Protein AF-A0A482RGJ7-F1 (afdb_monomer_lite)

Structure (mmCIF, N/CA/C/O backbone):
data_AF-A0A482RGJ7-F1
#
_entry.id   AF-A0A482RGJ7-F1
#
loop_
_atom_site.group_PDB
_atom_site.id
_atom_site.type_symbol
_atom_site.label_atom_id
_atom_site.label_alt_id
_atom_site.label_comp_id
_atom_site.label_asym_id
_atom_site.label_entity_id
_atom_site.label_seq_id
_atom_site.pdbx_PDB_ins_code
_atom_site.Cartn_x
_atom_site.Cartn_y
_atom_site.Cartn_z
_atom_site.occupancy
_atom_site.B_iso_or_equiv
_atom_site.auth_seq_id
_atom_site.auth_comp_id
_atom_site.auth_asym_id
_atom_site.auth_atom_id
_atom_site.pdbx_PDB_model_num
ATOM 1 N N . MET A 1 1 ? 8.807 -25.436 -10.851 1.00 48.84 1 MET A N 1
ATOM 2 C CA . MET A 1 1 ? 8.058 -25.276 -9.581 1.00 48.84 1 MET A CA 1
ATOM 3 C C . MET A 1 1 ? 6.787 -24.483 -9.847 1.00 48.84 1 MET A C 1
ATOM 5 O O . MET A 1 1 ? 6.845 -23.486 -10.552 1.00 48.84 1 MET A O 1
ATOM 9 N N . CYS A 1 2 ? 5.641 -24.930 -9.335 1.00 58.50 2 CYS A N 1
ATOM 10 C CA . CYS A 1 2 ? 4.366 -24.243 -9.533 1.00 58.50 2 CYS A CA 1
ATOM 11 C C . CYS A 1 2 ? 4.302 -22.951 -8.703 1.00 58.50 2 CYS A C 1
ATOM 13 O O . CYS A 1 2 ? 4.298 -23.000 -7.473 1.00 58.50 2 CYS A O 1
ATOM 15 N N . ARG A 1 3 ? 4.231 -21.811 -9.398 1.00 55.44 3 ARG A N 1
ATOM 16 C CA . ARG A 1 3 ? 4.251 -20.458 -8.823 1.00 55.44 3 ARG A CA 1
ATOM 17 C C . ARG A 1 3 ? 2.932 -20.028 -8.134 1.00 55.44 3 ARG A C 1
ATOM 19 O O . ARG A 1 3 ? 2.903 -18.981 -7.512 1.00 55.44 3 ARG A O 1
ATOM 26 N N . ARG A 1 4 ? 1.859 -20.840 -8.197 1.00 65.44 4 ARG A N 1
ATOM 27 C CA . ARG A 1 4 ? 0.531 -20.592 -7.568 1.00 65.44 4 ARG A CA 1
ATOM 28 C C . ARG A 1 4 ? 0.044 -21.718 -6.642 1.00 65.44 4 ARG A C 1
ATOM 30 O O . ARG A 1 4 ? -1.144 -21.843 -6.372 1.00 65.44 4 ARG A O 1
ATOM 37 N N . CYS A 1 5 ? 0.934 -22.600 -6.195 1.00 67.44 5 CYS A N 1
ATOM 38 C CA . CYS A 1 5 ? 0.517 -23.856 -5.563 1.00 67.44 5 CYS A CA 1
ATOM 39 C C . CYS A 1 5 ? 0.239 -23.782 -4.053 1.00 67.44 5 CYS A C 1
ATOM 41 O O . CYS A 1 5 ? 0.174 -24.828 -3.409 1.00 67.44 5 CYS A O 1
ATOM 43 N N . ALA A 1 6 ? 0.087 -22.588 -3.482 1.00 80.38 6 ALA A N 1
ATOM 44 C CA . ALA A 1 6 ? -0.508 -22.424 -2.162 1.00 80.38 6 ALA A CA 1
ATOM 45 C C . ALA A 1 6 ? -1.475 -21.248 -2.186 1.00 80.38 6 ALA A C 1
ATOM 47 O O . ALA A 1 6 ? -1.189 -20.205 -2.773 1.00 80.38 6 ALA A O 1
ATOM 48 N N . VAL A 1 7 ? -2.623 -21.439 -1.545 1.00 88.50 7 VAL A N 1
ATOM 49 C CA . VAL A 1 7 ? -3.558 -20.352 -1.280 1.00 88.50 7 VAL A CA 1
ATOM 50 C C . VAL A 1 7 ? -2.955 -19.511 -0.164 1.00 88.50 7 VAL A C 1
ATOM 52 O O . VAL A 1 7 ? -2.726 -20.024 0.931 1.00 88.50 7 VAL A O 1
ATOM 55 N N . GLN A 1 8 ? -2.694 -18.238 -0.449 1.00 94.31 8 GLN A N 1
ATOM 56 C CA . GLN A 1 8 ? -2.296 -17.277 0.571 1.00 94.31 8 GLN A CA 1
ATOM 57 C C . GLN A 1 8 ? -3.519 -16.908 1.415 1.00 94.31 8 GLN A C 1
ATOM 59 O O . GLN A 1 8 ? -4.642 -16.804 0.913 1.00 94.31 8 GLN A O 1
ATOM 64 N N . VAL A 1 9 ? -3.313 -16.749 2.714 1.00 96.88 9 VAL A N 1
ATOM 65 C CA . VAL A 1 9 ? -4.367 -16.479 3.692 1.00 96.88 9 VAL A CA 1
ATOM 66 C C . VAL A 1 9 ? -3.887 -15.381 4.625 1.00 96.88 9 VAL A C 1
ATOM 68 O O . VAL A 1 9 ? -2.711 -15.339 4.976 1.00 96.88 9 VAL A O 1
ATOM 71 N N . VAL A 1 10 ? -4.810 -14.527 5.056 1.00 97.94 10 VAL A N 1
ATOM 72 C CA . VAL A 1 10 ? -4.611 -13.645 6.205 1.00 97.94 10 VAL A CA 1
ATOM 73 C C . VAL A 1 10 ? -5.374 -14.223 7.387 1.00 97.94 10 VAL A C 1
ATOM 75 O O . VAL A 1 10 ? -6.562 -14.513 7.264 1.00 97.94 10 VAL A O 1
ATOM 78 N N . LYS A 1 11 ? -4.704 -14.414 8.519 1.00 98.12 11 LYS A N 1
ATOM 79 C CA . LYS A 1 11 ? -5.313 -14.776 9.804 1.00 98.12 11 LYS A CA 1
ATOM 80 C C . LYS A 1 11 ? -5.311 -13.530 10.677 1.00 98.12 11 LYS A C 1
ATOM 82 O O . LYS A 1 11 ? -4.296 -12.845 10.724 1.00 98.12 11 LYS A O 1
ATOM 87 N N . TYR A 1 12 ? -6.424 -13.228 11.337 1.00 98.25 12 TYR A N 1
ATOM 88 C CA . TYR A 1 12 ? -6.554 -12.015 12.140 1.00 98.25 12 TYR A CA 1
ATOM 89 C C . TYR A 1 12 ? -7.449 -12.199 13.372 1.00 98.25 12 TYR A C 1
ATOM 91 O O . TYR A 1 12 ? -8.307 -13.085 13.424 1.00 98.25 12 TYR A O 1
ATOM 99 N N . GLY A 1 13 ? -7.243 -11.364 14.390 1.00 98.12 13 GLY A N 1
ATOM 100 C CA . GLY A 1 13 ? -7.993 -11.394 15.646 1.00 98.12 13 GLY A CA 1
ATOM 101 C C . GLY A 1 13 ? -7.744 -10.164 16.516 1.00 98.12 13 GLY A C 1
ATOM 102 O O . GLY A 1 13 ? -6.959 -9.294 16.164 1.00 98.12 13 GLY A O 1
ATOM 103 N N . LYS A 1 14 ? -8.445 -10.065 17.650 1.00 97.81 14 LYS A N 1
ATOM 104 C CA . LYS A 1 14 ? -8.400 -8.887 18.545 1.00 97.81 14 LYS A CA 1
ATOM 105 C C . LYS A 1 14 ? -7.308 -8.962 19.619 1.00 97.81 14 LYS A C 1
ATOM 107 O O . LYS A 1 14 ? -7.215 -8.078 20.465 1.00 97.81 14 LYS A O 1
ATOM 112 N N . SER A 1 15 ? -6.521 -10.032 19.640 1.00 98.00 15 SER A N 1
ATOM 113 C CA . SER A 1 15 ? -5.458 -10.235 20.624 1.00 98.00 15 SER A CA 1
ATOM 114 C C . SER A 1 15 ? -4.235 -10.816 19.931 1.00 98.00 15 SER A C 1
ATOM 116 O O . SER A 1 15 ? -4.378 -11.708 19.095 1.00 98.00 15 SER A O 1
ATOM 118 N N . SER A 1 16 ? -3.058 -10.301 20.285 1.00 98.06 16 SER A N 1
ATOM 119 C CA . SER A 1 16 ? -1.775 -10.765 19.749 1.00 98.06 16 SER A CA 1
ATOM 120 C C . SER A 1 16 ? -1.625 -12.280 19.925 1.00 98.06 16 SER A C 1
ATOM 122 O O . SER A 1 16 ? -1.978 -12.838 20.969 1.00 98.06 16 SER A O 1
ATOM 124 N N . GLY A 1 17 ? -1.182 -12.955 18.867 1.00 97.75 17 GLY A N 1
ATOM 125 C CA . GLY A 1 17 ? -1.029 -14.405 18.780 1.00 97.75 17 GLY A CA 1
ATOM 126 C C . GLY A 1 17 ? -2.338 -15.196 18.687 1.00 97.75 17 GLY A C 1
ATOM 127 O O . GLY A 1 17 ? -2.295 -16.420 18.550 1.00 97.75 17 GLY A O 1
ATOM 128 N N . VAL A 1 18 ? -3.505 -14.543 18.743 1.00 98.00 18 VAL A N 1
ATOM 129 C CA . VAL A 1 18 ? -4.820 -15.201 18.754 1.00 98.00 18 VAL A CA 1
ATOM 130 C C . VAL A 1 18 ? -5.657 -14.745 17.562 1.00 98.00 18 VAL A C 1
ATOM 132 O O . VAL A 1 18 ? -6.367 -13.738 17.601 1.00 98.00 18 VAL A O 1
ATOM 135 N N . TYR A 1 19 ? -5.630 -15.550 16.503 1.00 97.56 19 TYR A N 1
ATOM 136 C CA . TYR A 1 19 ? -6.343 -15.277 15.257 1.00 97.56 19 TYR A CA 1
ATOM 137 C C . TYR A 1 19 ? -7.629 -16.102 15.162 1.00 97.56 19 TYR A C 1
ATOM 139 O O . TYR A 1 19 ? -7.602 -17.296 14.865 1.00 97.56 19 TYR A O 1
ATOM 147 N N . THR A 1 20 ? -8.771 -15.468 15.424 1.00 97.44 20 THR A N 1
ATOM 148 C CA . THR A 1 20 ? -10.090 -16.127 15.419 1.00 97.44 20 THR A CA 1
ATOM 149 C C . THR A 1 20 ? -10.798 -16.058 14.069 1.00 97.44 20 THR A C 1
ATOM 151 O O . THR A 1 20 ? -11.821 -16.711 13.878 1.00 97.44 20 THR A O 1
ATOM 154 N N . SER A 1 21 ? -10.280 -15.262 13.135 1.00 98.00 21 SER A N 1
ATOM 155 C CA . SER A 1 21 ? -10.826 -15.068 11.793 1.00 98.00 21 SER A CA 1
ATOM 156 C C . SER A 1 21 ? -9.746 -15.272 10.736 1.00 98.00 21 SER A C 1
ATOM 158 O O . SER A 1 21 ? -8.550 -15.152 11.009 1.00 98.00 21 SER A O 1
ATOM 160 N N . TYR A 1 22 ? -10.162 -15.588 9.511 1.00 97.38 22 TYR A N 1
ATOM 161 C CA . TYR A 1 22 ? -9.256 -15.688 8.375 1.00 97.38 22 TYR A CA 1
ATOM 162 C C . TYR A 1 22 ? -9.933 -15.252 7.075 1.00 97.38 22 TYR A C 1
ATOM 164 O O . TYR A 1 22 ? -11.144 -15.390 6.911 1.00 97.38 22 TYR A O 1
ATOM 172 N N . ALA A 1 23 ? -9.132 -14.766 6.132 1.00 97.88 23 ALA A N 1
ATOM 173 C CA . ALA A 1 23 ? -9.551 -14.381 4.793 1.00 97.88 23 ALA A CA 1
ATOM 174 C C . ALA A 1 23 ? -8.620 -15.022 3.759 1.00 97.88 23 ALA A C 1
ATOM 176 O O . ALA A 1 23 ? -7.396 -14.942 3.871 1.00 97.88 23 ALA A O 1
ATOM 177 N N . LYS A 1 24 ? -9.192 -15.679 2.744 1.00 96.62 24 LYS A N 1
ATOM 178 C CA . LYS A 1 24 ? -8.412 -16.202 1.614 1.00 96.62 24 LYS A CA 1
ATOM 179 C C . LYS A 1 24 ? -8.024 -15.049 0.696 1.00 96.62 24 LYS A C 1
ATOM 181 O O . LYS A 1 24 ? -8.875 -14.226 0.362 1.00 96.62 24 LYS A O 1
ATOM 186 N N . ALA A 1 25 ? -6.767 -15.021 0.276 1.00 95.06 25 ALA A N 1
ATOM 187 C CA . ALA A 1 25 ? -6.286 -14.036 -0.671 1.00 95.06 25 ALA A CA 1
ATOM 188 C C . ALA A 1 25 ? -6.473 -14.509 -2.118 1.00 95.06 25 ALA A C 1
ATOM 190 O O . ALA A 1 25 ? -6.418 -15.704 -2.420 1.00 95.06 25 ALA A O 1
ATOM 191 N N . THR A 1 26 ? -6.653 -13.549 -3.018 1.00 91.88 26 THR A N 1
ATOM 192 C CA . THR A 1 26 ? -6.590 -13.748 -4.466 1.00 91.88 26 THR A CA 1
ATOM 193 C C . THR A 1 26 ? -5.273 -13.191 -4.979 1.00 91.88 26 THR A C 1
ATOM 195 O O . THR A 1 26 ? -4.905 -12.069 -4.639 1.00 91.88 26 THR A O 1
ATOM 198 N N . ALA A 1 27 ? -4.571 -13.976 -5.796 1.00 90.31 27 ALA A N 1
ATOM 199 C CA . ALA A 1 27 ? -3.303 -13.571 -6.382 1.00 90.31 27 ALA A CA 1
ATOM 200 C C . ALA A 1 27 ? -3.508 -12.873 -7.735 1.00 90.31 27 ALA A C 1
ATOM 202 O O . ALA A 1 27 ? -4.176 -13.414 -8.622 1.00 90.31 27 ALA A O 1
ATOM 203 N N . ALA A 1 28 ? -2.869 -11.723 -7.918 1.00 88.25 28 ALA A N 1
ATOM 204 C CA . ALA A 1 28 ? -2.749 -11.012 -9.185 1.00 88.25 28 ALA A CA 1
ATOM 205 C C . ALA A 1 28 ? -1.277 -10.941 -9.616 1.00 88.25 28 ALA A C 1
ATOM 207 O O . ALA A 1 28 ? -0.372 -11.036 -8.792 1.00 88.25 28 ALA A O 1
ATOM 208 N N . THR A 1 29 ? -1.037 -10.821 -10.919 1.00 90.12 29 THR A N 1
ATOM 209 C CA . THR A 1 29 ? 0.294 -10.634 -11.514 1.00 90.12 29 THR A CA 1
ATOM 210 C C . THR A 1 29 ? 0.142 -9.946 -12.872 1.00 90.12 29 THR A C 1
ATOM 212 O O . THR A 1 29 ? -0.970 -9.899 -13.411 1.00 90.12 29 THR A O 1
ATOM 215 N N . TYR A 1 30 ? 1.239 -9.450 -13.433 1.00 87.69 30 TYR A N 1
ATOM 216 C CA . TYR A 1 30 ? 1.320 -9.043 -14.829 1.00 87.69 30 TYR A CA 1
ATOM 217 C C . TYR A 1 30 ? 2.618 -9.546 -15.473 1.00 87.69 30 TYR A C 1
ATOM 219 O O . TYR A 1 30 ? 3.576 -9.887 -14.783 1.00 87.69 30 TYR A O 1
ATOM 227 N N . THR A 1 31 ? 2.658 -9.600 -16.802 1.00 90.81 31 THR A N 1
ATOM 228 C CA . THR A 1 31 ? 3.839 -9.993 -17.583 1.00 90.81 31 THR A CA 1
ATOM 229 C C . THR A 1 31 ? 4.405 -8.824 -18.381 1.00 90.81 31 THR A C 1
ATOM 231 O O . THR A 1 31 ? 3.736 -7.814 -18.600 1.00 90.81 31 THR A O 1
ATOM 234 N N . ARG A 1 32 ? 5.643 -8.992 -18.859 1.00 91.44 32 ARG A N 1
ATOM 235 C CA . ARG A 1 32 ? 6.370 -7.995 -19.652 1.00 91.44 32 ARG A CA 1
ATOM 236 C C . ARG A 1 32 ? 5.580 -7.506 -20.861 1.00 91.44 32 ARG A C 1
ATOM 238 O O . ARG A 1 32 ? 5.511 -6.309 -21.105 1.00 91.44 32 ARG A O 1
ATOM 245 N N . ASP A 1 33 ? 4.942 -8.427 -21.575 1.00 90.38 33 ASP A N 1
ATOM 246 C CA . ASP A 1 33 ? 4.183 -8.123 -22.794 1.00 90.38 33 ASP A CA 1
ATOM 247 C C . ASP A 1 33 ? 2.889 -7.353 -22.514 1.00 90.38 33 ASP A C 1
ATOM 249 O O . ASP A 1 33 ? 2.307 -6.756 -23.417 1.00 90.38 33 ASP A O 1
ATOM 253 N N . GLN A 1 34 ? 2.426 -7.353 -21.260 1.00 87.50 34 GLN A N 1
ATOM 254 C CA . GLN A 1 34 ? 1.297 -6.530 -20.860 1.00 87.50 34 GLN A CA 1
ATOM 255 C C . GLN A 1 34 ? 1.705 -5.071 -20.661 1.00 87.50 34 GLN A C 1
ATOM 257 O O . GLN A 1 34 ? 0.810 -4.243 -20.624 1.00 87.50 34 GLN A O 1
ATOM 262 N N . MET A 1 35 ? 2.990 -4.716 -20.566 1.00 87.62 35 MET A N 1
ATOM 263 C CA . MET A 1 35 ? 3.423 -3.324 -20.400 1.00 87.62 35 MET A CA 1
ATOM 264 C C . MET A 1 35 ? 3.367 -2.532 -21.712 1.00 87.62 35 MET A C 1
ATOM 266 O O . MET A 1 35 ? 3.753 -3.018 -22.774 1.00 87.62 35 MET A O 1
ATOM 270 N N . CYS A 1 36 ? 2.905 -1.281 -21.639 1.00 86.06 36 CYS A N 1
ATOM 271 C CA . CYS A 1 36 ? 2.623 -0.456 -22.822 1.00 86.06 36 CYS A CA 1
ATOM 272 C C . CYS A 1 36 ? 3.851 0.000 -23.634 1.00 86.06 36 CYS A C 1
ATOM 274 O O . CYS A 1 36 ? 3.690 0.477 -24.761 1.00 86.06 36 CYS A O 1
ATOM 276 N N . GLY A 1 37 ? 5.065 -0.061 -23.086 1.00 86.62 37 GLY A N 1
ATOM 277 C CA . GLY A 1 37 ? 6.250 0.431 -23.785 1.00 86.62 37 GLY A CA 1
ATOM 278 C C . GLY A 1 37 ? 7.505 0.473 -22.931 1.00 86.62 37 GLY A C 1
ATOM 279 O O . GLY A 1 37 ? 7.482 0.121 -21.753 1.00 86.62 37 GLY A O 1
ATOM 280 N N . GLU A 1 38 ? 8.593 0.920 -23.549 1.00 89.88 38 GLU A N 1
ATOM 281 C CA . GLU A 1 38 ? 9.864 1.135 -22.864 1.00 89.88 38 GLU A CA 1
ATOM 282 C C . GLU A 1 38 ? 9.741 2.289 -21.844 1.00 89.88 38 GLU A C 1
ATOM 284 O O . GLU A 1 38 ? 8.999 3.243 -22.103 1.00 89.88 38 GLU A O 1
ATOM 289 N N . PRO A 1 39 ? 10.457 2.238 -20.703 1.00 93.00 39 PRO A N 1
ATOM 290 C CA . PRO A 1 39 ? 11.365 1.162 -20.294 1.00 93.00 39 PRO A CA 1
ATOM 291 C C . PRO A 1 39 ? 10.657 -0.066 -19.680 1.00 93.00 39 PRO A C 1
ATOM 293 O O . PRO A 1 39 ? 11.284 -1.116 -19.548 1.00 93.00 39 PRO A O 1
ATOM 296 N N . ALA A 1 40 ? 9.361 0.032 -19.356 1.00 91.00 40 ALA A N 1
ATOM 297 C CA . ALA A 1 40 ? 8.592 -0.981 -18.613 1.00 91.00 40 ALA A CA 1
ATOM 298 C C . ALA A 1 40 ? 8.541 -2.356 -19.288 1.00 91.00 40 ALA A C 1
ATOM 300 O O . ALA A 1 40 ? 8.579 -3.385 -18.620 1.00 91.00 40 ALA A O 1
ATOM 301 N N . ASN A 1 41 ? 8.477 -2.397 -20.619 1.00 91.81 41 ASN A N 1
ATOM 302 C CA . ASN A 1 41 ? 8.510 -3.642 -21.388 1.00 91.81 41 ASN A CA 1
ATOM 303 C C . ASN A 1 41 ? 9.916 -3.994 -21.916 1.00 91.81 41 ASN A C 1
ATOM 305 O O . ASN A 1 41 ? 10.049 -4.858 -22.788 1.00 91.81 41 ASN A O 1
ATOM 309 N N . SER A 1 42 ? 10.971 -3.348 -21.417 1.00 94.19 42 SER A N 1
ATOM 310 C CA . SER A 1 42 ? 12.353 -3.497 -21.888 1.00 94.19 42 SER A CA 1
ATOM 311 C C . SER A 1 42 ? 13.355 -3.489 -20.725 1.00 94.19 42 SER A C 1
ATOM 313 O O . SER A 1 42 ? 13.274 -4.366 -19.868 1.00 94.19 42 SER A O 1
ATOM 315 N N . GLN A 1 43 ? 14.321 -2.566 -20.699 1.00 95.12 43 GLN A N 1
ATOM 316 C CA . GLN A 1 43 ? 15.391 -2.500 -19.698 1.00 95.12 43 GLN A CA 1
ATOM 317 C C . GLN A 1 43 ? 14.897 -2.224 -18.274 1.00 95.12 43 GLN A C 1
ATOM 319 O O . GLN A 1 43 ? 15.614 -2.515 -17.325 1.00 95.12 43 GLN A O 1
ATOM 324 N N . GLY A 1 44 ? 13.699 -1.658 -18.126 1.00 93.88 44 GLY A N 1
ATOM 325 C CA . GLY A 1 44 ? 13.082 -1.387 -16.832 1.00 93.88 44 GLY A CA 1
ATOM 326 C C . GLY A 1 44 ? 12.157 -2.503 -16.340 1.00 93.88 44 GLY A C 1
ATOM 327 O O . GLY A 1 44 ? 11.667 -2.427 -15.216 1.00 93.88 44 GLY A O 1
ATOM 328 N N . TRP A 1 45 ? 11.939 -3.555 -17.139 1.00 94.62 45 TRP A N 1
ATOM 329 C CA . TRP A 1 45 ? 11.123 -4.694 -16.730 1.00 94.62 45 TRP A CA 1
ATOM 330 C C . TRP A 1 45 ? 11.732 -5.423 -15.525 1.00 94.62 45 TRP A C 1
ATOM 332 O O . TRP A 1 45 ? 12.888 -5.850 -15.556 1.00 94.62 45 TRP A O 1
ATOM 342 N N . PHE A 1 46 ? 10.905 -5.671 -14.512 1.00 92.75 46 PHE A N 1
ATOM 343 C CA . PHE A 1 46 ? 11.224 -6.509 -13.361 1.00 92.75 46 PHE A CA 1
ATOM 344 C C . PHE A 1 46 ? 10.028 -7.429 -13.074 1.00 92.75 46 PHE A C 1
ATOM 346 O O . PHE A 1 46 ? 8.891 -6.968 -13.085 1.00 92.75 46 PHE A O 1
ATOM 353 N N . ASP A 1 47 ? 10.262 -8.736 -12.874 1.00 92.25 47 ASP A N 1
ATOM 354 C CA . ASP A 1 47 ? 9.179 -9.717 -12.666 1.00 92.25 47 ASP A CA 1
ATOM 355 C C . ASP A 1 47 ? 8.457 -9.428 -11.336 1.00 92.25 47 ASP A C 1
ATOM 357 O O . ASP A 1 47 ? 9.053 -9.654 -10.276 1.00 92.25 47 ASP A O 1
ATOM 361 N N . PRO A 1 48 ? 7.178 -8.995 -11.368 1.00 88.69 48 PRO A N 1
ATOM 362 C CA . PRO A 1 48 ? 6.440 -8.607 -10.172 1.00 88.69 48 PRO A CA 1
ATOM 363 C C . PRO A 1 48 ? 6.075 -9.782 -9.252 1.00 88.69 48 PRO A C 1
ATOM 365 O O . PRO A 1 48 ? 5.517 -9.594 -8.169 1.00 88.69 48 PRO A O 1
ATOM 368 N N . HIS A 1 49 ? 6.311 -11.020 -9.691 1.00 89.75 49 HIS A N 1
ATOM 369 C CA . HIS A 1 49 ? 5.814 -12.215 -9.028 1.00 89.75 49 HIS A CA 1
ATOM 370 C C . HIS A 1 49 ? 4.296 -12.153 -8.814 1.00 89.75 49 HIS A C 1
ATOM 372 O O . HIS A 1 49 ? 3.547 -12.312 -9.778 1.00 89.75 49 HIS A O 1
ATOM 378 N N . PHE A 1 50 ? 3.823 -11.986 -7.576 1.00 87.75 50 PHE A N 1
ATOM 379 C CA . PHE A 1 50 ? 2.399 -11.956 -7.253 1.00 87.75 50 PHE A CA 1
ATOM 380 C C . PHE A 1 50 ? 2.098 -10.977 -6.127 1.00 87.75 50 PHE A C 1
ATOM 382 O O . PHE A 1 50 ? 2.748 -11.013 -5.084 1.00 87.75 50 PHE A O 1
ATOM 389 N N . TRP A 1 51 ? 1.001 -10.242 -6.284 1.00 87.69 51 TRP A N 1
ATOM 390 C CA . TRP A 1 51 ? 0.337 -9.537 -5.190 1.00 87.69 51 TRP A CA 1
ATOM 391 C C . TRP A 1 51 ? -0.845 -10.356 -4.708 1.00 87.69 51 TRP A C 1
ATOM 393 O O . TRP A 1 51 ? -1.542 -10.979 -5.511 1.00 87.69 51 TRP A O 1
ATOM 403 N N . ASN A 1 52 ? -1.077 -10.360 -3.401 1.00 91.88 52 ASN A N 1
ATOM 404 C CA . ASN A 1 52 ? -2.146 -11.128 -2.782 1.00 91.88 52 ASN A CA 1
ATOM 405 C C . ASN A 1 52 ? -3.092 -10.179 -2.055 1.00 91.88 52 ASN A C 1
ATOM 407 O O . ASN A 1 52 ? -2.683 -9.507 -1.115 1.00 91.88 52 ASN A O 1
ATOM 411 N N . THR A 1 53 ? -4.362 -10.173 -2.454 1.00 93.88 53 THR A N 1
ATOM 412 C CA . THR A 1 53 ? -5.392 -9.318 -1.850 1.00 93.88 53 THR A CA 1
ATOM 413 C C . THR A 1 53 ? -6.406 -10.175 -1.109 1.00 93.88 53 THR A C 1
ATOM 415 O O . THR A 1 53 ? -6.988 -11.088 -1.698 1.00 93.88 53 THR A O 1
ATOM 418 N N . ALA A 1 54 ? -6.645 -9.884 0.1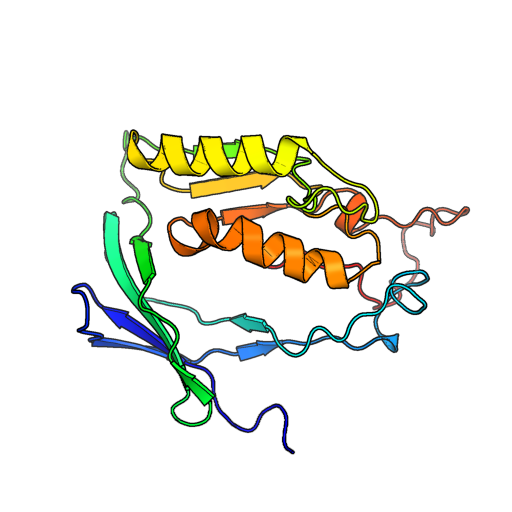69 1.00 95.25 54 ALA A N 1
ATOM 419 C CA . ALA A 1 54 ? -7.644 -10.560 0.992 1.00 95.25 54 ALA A CA 1
ATOM 420 C C . ALA A 1 54 ? -8.600 -9.540 1.619 1.00 95.25 54 ALA A C 1
ATOM 422 O O . ALA A 1 54 ? -8.163 -8.541 2.182 1.00 95.25 54 ALA A O 1
ATOM 423 N N . LEU A 1 55 ? -9.904 -9.814 1.555 1.00 95.81 55 LEU A N 1
ATOM 424 C CA . LEU A 1 55 ? -10.923 -8.958 2.156 1.00 95.81 55 LEU A CA 1
ATOM 425 C C . LEU A 1 55 ? -11.225 -9.420 3.587 1.00 95.81 55 LEU A C 1
ATOM 427 O O . LEU A 1 55 ? -11.807 -10.487 3.783 1.00 95.81 55 LEU A O 1
ATOM 431 N N . MET A 1 56 ? -10.860 -8.606 4.579 1.00 95.38 56 MET A N 1
ATOM 432 C CA . MET A 1 56 ? -11.275 -8.808 5.970 1.00 95.38 56 MET A CA 1
ATOM 433 C C . MET A 1 56 ? -12.659 -8.190 6.187 1.00 95.38 56 MET A C 1
ATOM 435 O O . MET A 1 56 ? -12.858 -7.000 5.958 1.00 95.38 56 MET A O 1
ATOM 439 N N . THR A 1 57 ? -13.626 -8.987 6.639 1.00 95.00 57 THR A N 1
ATOM 440 C CA . THR A 1 57 ? -15.016 -8.545 6.847 1.00 95.00 57 THR A CA 1
ATOM 441 C C . THR A 1 57 ? -15.441 -8.673 8.305 1.00 95.00 57 THR A C 1
ATOM 443 O O . THR A 1 57 ? -14.858 -9.453 9.058 1.00 95.00 57 THR A O 1
ATOM 446 N N . GLY A 1 58 ? -16.497 -7.950 8.694 1.00 94.25 58 GLY A N 1
ATOM 447 C CA . GLY A 1 58 ? -17.067 -8.042 10.044 1.00 94.25 58 GLY A CA 1
ATOM 448 C C . GLY A 1 58 ? -16.177 -7.428 11.128 1.00 94.25 58 GLY A C 1
ATOM 449 O O . GLY A 1 58 ? -16.219 -7.859 12.280 1.00 94.25 58 GLY A O 1
ATOM 450 N N . LEU A 1 59 ? -15.343 -6.451 10.760 1.00 94.94 59 LEU A N 1
ATOM 451 C CA . LEU A 1 59 ? -14.507 -5.735 11.716 1.00 94.94 59 LEU A CA 1
ATOM 452 C C . LEU A 1 59 ? -15.377 -4.834 12.596 1.00 94.94 59 LEU A C 1
ATOM 454 O O . LEU A 1 59 ? -16.244 -4.113 12.103 1.00 94.94 59 LEU A O 1
ATOM 458 N N . VAL A 1 60 ? -15.131 -4.863 13.903 1.00 94.88 60 VAL A N 1
ATOM 459 C CA . VAL A 1 60 ? -15.733 -3.897 14.829 1.00 94.88 60 VAL A CA 1
ATOM 460 C C . VAL A 1 60 ? -15.013 -2.562 14.637 1.00 94.88 60 VAL A C 1
ATOM 462 O O . VAL A 1 60 ? -13.785 -2.592 14.593 1.00 94.88 60 VAL A O 1
ATOM 465 N N . PRO A 1 61 ? -15.712 -1.420 14.504 1.00 91.56 61 PRO A N 1
ATOM 466 C CA . PRO A 1 61 ? -15.073 -0.112 14.351 1.00 91.56 61 PRO A CA 1
ATOM 467 C C . PRO A 1 61 ? -14.126 0.250 15.503 1.00 91.56 61 PRO A C 1
ATOM 469 O O . PRO A 1 61 ? -14.318 -0.221 16.627 1.00 91.56 61 PRO A O 1
ATOM 472 N N . ALA A 1 62 ? -13.126 1.093 15.226 1.00 88.56 62 ALA A N 1
ATOM 473 C CA . ALA A 1 62 ? -12.135 1.585 16.193 1.00 88.56 62 ALA A CA 1
ATOM 474 C C . ALA A 1 62 ? -11.529 0.479 17.083 1.00 88.56 62 ALA A C 1
ATOM 476 O O . ALA A 1 62 ? -11.353 0.646 18.288 1.00 88.56 62 ALA A O 1
ATOM 477 N N . THR A 1 63 ? -11.256 -0.686 16.495 1.00 92.06 63 THR A N 1
ATOM 478 C CA . THR A 1 63 ? -10.743 -1.864 17.201 1.00 92.06 63 THR A CA 1
ATOM 479 C C . THR A 1 63 ? -9.412 -2.278 16.594 1.00 92.06 63 THR A C 1
ATOM 481 O O . THR A 1 63 ? -9.302 -2.415 15.376 1.00 92.06 63 THR A O 1
ATOM 484 N N . THR A 1 64 ? -8.411 -2.517 17.438 1.00 93.50 64 THR A N 1
ATOM 485 C CA . THR A 1 64 ? -7.123 -3.059 17.000 1.00 93.50 64 THR A CA 1
ATOM 486 C C . THR A 1 64 ? -7.258 -4.537 16.644 1.00 93.50 64 THR A C 1
ATOM 488 O O . THR A 1 64 ? -7.776 -5.341 17.425 1.00 93.50 64 THR A O 1
ATOM 491 N N . TYR A 1 65 ? -6.777 -4.888 15.457 1.00 96.44 65 TYR A N 1
ATOM 492 C CA . TYR A 1 65 ? -6.666 -6.251 14.965 1.00 96.44 65 TYR A CA 1
ATOM 493 C C . TYR A 1 65 ? -5.200 -6.594 14.728 1.00 96.44 65 TYR A C 1
ATOM 495 O O . TYR A 1 65 ? -4.472 -5.842 14.086 1.00 96.44 65 TYR A O 1
ATOM 503 N N . TYR A 1 66 ? -4.798 -7.758 15.220 1.00 97.62 66 TYR A N 1
ATOM 504 C CA . TYR A 1 66 ? -3.507 -8.383 14.967 1.00 97.62 66 TYR A CA 1
ATOM 505 C C . TYR A 1 66 ? -3.665 -9.372 13.825 1.00 97.62 66 TYR A C 1
ATOM 507 O O . TYR A 1 66 ? -4.687 -10.065 13.757 1.00 97.62 66 TYR A O 1
ATOM 515 N N . TYR A 1 67 ? -2.689 -9.434 12.926 1.00 97.25 67 TYR A N 1
ATOM 516 C CA . TYR A 1 67 ? -2.758 -10.293 11.756 1.00 97.25 67 TYR A CA 1
ATOM 517 C C . TYR A 1 67 ? -1.399 -10.838 11.325 1.00 97.25 67 TYR A C 1
ATOM 519 O O . TYR A 1 67 ? -0.360 -10.205 11.493 1.00 97.25 67 TYR A O 1
ATOM 527 N N . VAL A 1 68 ? -1.451 -12.013 10.702 1.00 97.50 68 VAL A N 1
ATOM 528 C CA . VAL A 1 68 ? -0.355 -12.619 9.938 1.00 97.50 68 VAL A CA 1
ATOM 529 C C . VAL A 1 68 ? -0.870 -13.024 8.570 1.00 97.50 68 VAL A C 1
ATOM 531 O O . VAL A 1 68 ? -2.028 -13.429 8.419 1.00 97.50 68 VAL A O 1
ATOM 534 N N . TYR A 1 69 ? -0.009 -12.959 7.566 1.00 96.06 69 TYR A N 1
ATOM 535 C CA . TYR A 1 69 ? -0.329 -13.383 6.210 1.00 96.06 69 TYR A CA 1
ATOM 536 C C . TYR A 1 69 ? 0.704 -14.382 5.701 1.00 96.06 69 TYR A C 1
ATOM 538 O O . TYR A 1 69 ? 1.878 -14.331 6.059 1.00 96.06 69 TYR A O 1
ATOM 546 N N . GLY A 1 70 ? 0.270 -15.339 4.887 1.00 96.00 70 GLY A N 1
ATOM 547 C CA . GLY A 1 70 ? 1.159 -16.386 4.402 1.00 96.00 70 GLY A CA 1
ATOM 548 C C . GLY A 1 70 ? 0.434 -17.665 4.023 1.00 96.00 70 GLY A C 1
ATOM 549 O O . GLY A 1 70 ? -0.752 -17.661 3.682 1.00 96.00 70 GLY A O 1
ATOM 550 N N . SER A 1 71 ? 1.170 -18.769 4.069 1.00 94.75 71 SER A N 1
ATOM 551 C CA . SER A 1 71 ? 0.625 -20.113 3.905 1.00 94.75 71 SER A CA 1
ATOM 552 C C . SER A 1 71 ? 1.498 -21.144 4.612 1.00 94.75 71 SER A C 1
ATOM 554 O O . SER A 1 71 ? 2.709 -20.982 4.720 1.00 94.75 71 SER A O 1
ATOM 556 N N . ASP A 1 72 ? 0.912 -22.272 5.012 1.00 91.62 72 ASP A N 1
ATOM 557 C CA . ASP A 1 72 ? 1.657 -23.350 5.685 1.00 91.62 72 ASP A CA 1
ATOM 558 C C . ASP A 1 72 ? 2.771 -23.955 4.809 1.00 91.62 72 ASP A C 1
ATOM 560 O O . ASP A 1 72 ? 3.682 -24.607 5.311 1.00 91.62 72 ASP A O 1
ATOM 564 N N . LYS A 1 73 ? 2.721 -23.722 3.491 1.00 91.56 73 LYS A N 1
ATOM 565 C CA . LYS A 1 73 ? 3.747 -24.164 2.543 1.00 91.56 73 LYS A CA 1
ATOM 566 C C . LYS A 1 73 ? 4.939 -23.210 2.448 1.00 91.56 73 LYS A C 1
ATOM 568 O O . LYS A 1 73 ? 6.058 -23.679 2.261 1.00 91.56 73 LYS A O 1
ATOM 573 N N . TYR A 1 74 ? 4.694 -21.900 2.484 1.00 89.81 74 TYR A N 1
ATOM 574 C CA . TYR A 1 74 ? 5.716 -20.875 2.232 1.00 89.81 74 TYR A CA 1
ATOM 575 C C . TYR A 1 74 ? 6.114 -20.090 3.487 1.00 89.81 74 TYR A C 1
ATOM 577 O O . TYR A 1 74 ? 7.011 -19.257 3.418 1.00 89.81 74 TYR A O 1
ATOM 585 N N . GLY A 1 75 ? 5.487 -20.385 4.625 1.00 94.50 75 GLY A N 1
ATOM 586 C CA . GLY A 1 75 ? 5.690 -19.672 5.876 1.00 94.50 75 GLY A CA 1
ATOM 587 C C . GLY A 1 75 ? 4.668 -18.558 6.089 1.00 94.50 75 GLY A C 1
ATOM 588 O O . GLY A 1 75 ? 3.849 -18.234 5.223 1.00 94.50 75 GLY A O 1
ATOM 589 N N . TRP A 1 76 ? 4.721 -17.998 7.291 1.00 96.19 76 TRP A N 1
ATOM 590 C CA . TRP A 1 76 ? 3.869 -16.911 7.759 1.00 96.19 76 TRP A CA 1
ATOM 591 C C . TRP A 1 76 ? 4.725 -15.673 8.024 1.00 96.19 76 TRP A C 1
ATOM 593 O O . TRP A 1 76 ? 5.883 -15.807 8.421 1.00 96.19 76 TRP A O 1
ATOM 603 N N . SER A 1 77 ? 4.158 -14.491 7.787 1.00 95.50 77 SER A N 1
ATOM 604 C CA . SER A 1 77 ? 4.774 -13.211 8.136 1.00 95.50 77 SER A CA 1
ATOM 605 C C . SER A 1 77 ? 5.000 -13.084 9.644 1.00 95.50 77 SER A C 1
ATOM 607 O O . SER A 1 77 ? 4.385 -13.796 10.444 1.00 95.50 77 SER A O 1
ATOM 609 N N . GLU A 1 78 ? 5.812 -12.102 10.033 1.00 95.69 78 GLU A N 1
ATOM 610 C CA . GLU A 1 78 ? 5.735 -11.551 11.387 1.00 95.69 78 GLU A CA 1
ATOM 611 C C . GLU A 1 78 ? 4.329 -10.986 11.653 1.00 95.69 78 GLU A C 1
ATOM 613 O O . GLU A 1 78 ? 3.585 -10.650 10.720 1.00 95.69 78 GLU A O 1
ATOM 618 N N . GLU A 1 79 ? 3.943 -10.925 12.929 1.00 96.06 79 GLU A N 1
ATOM 619 C CA . GLU A 1 79 ? 2.665 -10.336 13.322 1.00 96.06 79 GLU A CA 1
ATOM 620 C C . GLU A 1 79 ? 2.715 -8.816 13.149 1.00 96.06 79 GLU A C 1
ATOM 622 O O . GLU A 1 79 ? 3.622 -8.144 13.637 1.00 96.06 79 GLU A O 1
ATOM 627 N N . ALA A 1 80 ? 1.695 -8.277 12.492 1.00 94.06 80 ALA A N 1
ATOM 628 C CA . ALA A 1 80 ? 1.438 -6.849 12.411 1.00 94.06 80 ALA A CA 1
ATOM 629 C C . ALA A 1 80 ? 0.074 -6.528 13.032 1.00 94.06 80 ALA A C 1
ATOM 631 O O . ALA A 1 80 ? -0.721 -7.418 13.349 1.00 94.06 80 ALA A O 1
ATOM 632 N N . SER A 1 81 ? -0.214 -5.241 13.219 1.00 93.62 81 SER A N 1
ATOM 633 C CA . SER A 1 81 ? -1.518 -4.806 13.713 1.00 93.62 81 SER A CA 1
ATOM 634 C C . SER A 1 81 ? -1.969 -3.510 13.062 1.00 93.62 81 SER A C 1
ATOM 636 O O . SER A 1 81 ? -1.146 -2.669 12.705 1.00 93.62 81 SER A O 1
ATOM 638 N N . PHE A 1 82 ? -3.283 -3.365 12.925 1.00 92.00 82 PHE A N 1
ATOM 639 C CA . PHE A 1 82 ? -3.937 -2.154 12.442 1.00 92.00 82 PHE A CA 1
ATOM 640 C C . PHE A 1 82 ? -5.180 -1.864 13.281 1.00 92.00 82 PHE A C 1
ATOM 642 O O . PHE A 1 82 ? -5.756 -2.766 13.897 1.00 92.00 82 PHE A O 1
ATOM 649 N N . THR A 1 83 ? -5.627 -0.613 13.280 1.00 89.62 83 THR A N 1
ATOM 650 C CA . THR A 1 83 ? -6.910 -0.231 13.881 1.00 89.62 83 THR A CA 1
ATOM 651 C C . THR A 1 83 ? -7.953 -0.088 12.781 1.00 89.62 83 THR A C 1
ATOM 653 O O . THR A 1 83 ? -7.741 0.611 11.792 1.00 89.62 83 THR A O 1
ATOM 656 N N . SER A 1 84 ? -9.078 -0.787 12.926 1.00 90.19 84 SER A N 1
ATOM 657 C CA . SER A 1 84 ? -10.195 -0.704 11.984 1.00 90.19 84 SER A CA 1
ATOM 658 C C . SER A 1 84 ? -10.800 0.704 11.942 1.00 90.19 84 SER A C 1
ATOM 660 O O . SER A 1 84 ? -10.677 1.484 12.888 1.00 90.19 84 SER A O 1
ATOM 662 N N . GLY A 1 85 ? -11.493 1.014 10.842 1.00 84.62 85 GLY A N 1
ATOM 663 C CA . GLY A 1 85 ? -12.087 2.331 10.613 1.00 84.62 85 GLY A CA 1
ATOM 664 C C . GLY A 1 85 ? -12.970 2.820 11.765 1.00 84.62 85 GLY A C 1
ATOM 665 O O . GLY A 1 85 ? -13.565 2.038 12.511 1.00 84.62 85 GLY A O 1
ATOM 666 N N . ILE A 1 86 ? -13.053 4.139 11.907 1.00 86.12 86 ILE A N 1
ATOM 667 C CA . ILE A 1 86 ? -13.869 4.789 12.933 1.00 86.12 86 ILE A CA 1
ATOM 668 C C . ILE A 1 86 ? -15.374 4.548 12.712 1.00 86.12 86 ILE A C 1
ATOM 670 O O . ILE A 1 86 ? -15.813 4.350 11.575 1.00 86.12 86 ILE A O 1
ATOM 674 N N . PRO A 1 87 ? -16.194 4.579 13.779 1.00 83.94 87 PRO A N 1
ATOM 675 C CA . PRO A 1 87 ? -17.642 4.490 13.648 1.00 83.94 87 PRO A CA 1
ATOM 676 C C . PRO A 1 87 ? -18.202 5.606 12.762 1.00 83.94 87 PRO A C 1
ATOM 678 O O . PRO A 1 87 ? -17.815 6.768 12.879 1.00 83.94 87 PRO A O 1
ATOM 681 N N . THR A 1 88 ? -19.182 5.274 11.922 1.00 85.38 88 THR A N 1
ATOM 682 C CA . THR A 1 88 ? -19.969 6.280 11.204 1.00 85.38 88 THR A CA 1
ATOM 683 C C . THR A 1 88 ? -20.951 6.934 12.176 1.00 85.38 88 THR A C 1
ATOM 685 O O . THR A 1 88 ? -22.074 6.463 12.349 1.00 85.38 88 THR A O 1
ATOM 688 N N . ALA A 1 89 ? -20.520 8.001 12.848 1.00 86.56 89 ALA A N 1
ATOM 689 C CA . ALA A 1 89 ? -21.343 8.765 13.779 1.00 86.56 89 ALA A CA 1
ATOM 690 C C . ALA A 1 89 ? -21.122 10.281 13.607 1.00 86.56 89 ALA A C 1
ATOM 692 O O . ALA A 1 89 ? -19.994 10.702 13.326 1.00 86.56 89 ALA A O 1
ATOM 693 N N . PRO A 1 90 ? -22.163 11.118 13.794 1.00 86.69 90 PRO A N 1
ATOM 694 C CA . PRO A 1 90 ? -22.019 12.571 13.748 1.00 86.69 90 PRO A CA 1
ATOM 695 C C . PRO A 1 90 ? -20.932 13.067 14.707 1.00 86.69 90 PRO A C 1
ATOM 697 O O . PRO A 1 90 ? -20.795 12.540 15.809 1.00 86.69 90 PRO A O 1
ATOM 700 N N . ASN A 1 91 ? -20.197 14.106 14.307 1.00 86.38 91 ASN A N 1
ATOM 701 C CA . ASN A 1 91 ? -19.161 14.757 15.121 1.00 86.38 91 ASN A CA 1
ATOM 702 C C . ASN A 1 91 ? -18.000 13.845 15.566 1.00 86.38 91 ASN A C 1
ATOM 704 O O . ASN A 1 91 ? -17.288 14.196 16.503 1.00 86.38 91 ASN A O 1
ATOM 708 N N . THR A 1 92 ? -17.787 12.695 14.915 1.00 86.94 92 THR A N 1
ATOM 709 C CA . THR A 1 92 ? -16.607 11.854 15.169 1.00 86.94 92 THR A CA 1
ATOM 710 C C . THR A 1 92 ? -15.387 12.498 14.504 1.00 86.94 92 THR A C 1
ATOM 712 O O . THR A 1 92 ? -15.400 12.643 13.279 1.00 86.94 92 THR A O 1
ATOM 715 N N . PRO A 1 93 ? -14.347 12.907 15.257 1.00 86.31 93 PRO A N 1
ATOM 716 C CA . PRO A 1 93 ? -13.154 13.497 14.662 1.00 86.31 93 PRO A CA 1
ATOM 717 C C . PRO A 1 93 ? -12.429 12.494 13.764 1.00 86.31 93 PRO A C 1
ATOM 719 O O . P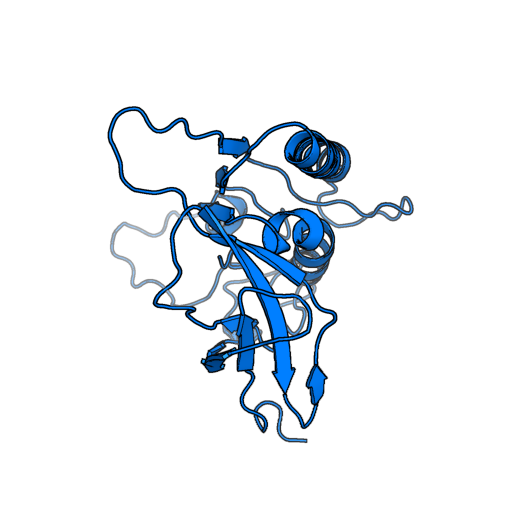RO A 1 93 ? -12.305 11.318 14.111 1.00 86.31 93 PRO A O 1
ATOM 722 N N . VAL A 1 94 ? -11.921 12.976 12.630 1.00 87.75 94 VAL A N 1
ATOM 723 C CA . VAL A 1 94 ? -11.122 12.184 11.691 1.00 87.75 94 VAL A CA 1
ATOM 724 C C . VAL A 1 94 ? -9.818 12.921 11.447 1.00 87.75 94 VAL A C 1
ATOM 726 O O . VAL A 1 94 ? -9.830 14.026 10.911 1.00 87.75 94 VAL A O 1
ATOM 729 N N . ASN A 1 95 ? -8.702 12.305 11.824 1.00 90.38 95 ASN A N 1
ATOM 730 C CA . ASN A 1 95 ? -7.381 12.799 11.456 1.00 90.38 95 ASN A CA 1
ATOM 731 C C . ASN A 1 95 ? -6.884 11.982 10.268 1.00 90.38 95 ASN A C 1
ATOM 733 O O . ASN A 1 95 ? -6.875 10.743 10.307 1.00 90.38 95 ASN A O 1
ATOM 737 N N . VAL A 1 96 ? -6.511 12.693 9.211 1.00 92.19 96 VAL A N 1
ATOM 738 C CA . VAL A 1 96 ? -6.160 12.130 7.911 1.00 92.19 96 VAL A CA 1
ATOM 739 C C . VAL A 1 96 ? -4.819 12.701 7.491 1.00 92.19 96 VAL A C 1
ATOM 741 O O . VAL A 1 96 ? -4.630 13.917 7.523 1.00 92.19 96 VAL A O 1
ATOM 744 N N . PHE A 1 97 ? -3.899 11.838 7.070 1.00 94.69 97 PHE A N 1
ATOM 745 C CA . PHE A 1 97 ? -2.750 12.304 6.304 1.00 94.69 97 PHE A CA 1
ATOM 746 C C . PHE A 1 97 ? -3.171 12.538 4.857 1.00 94.69 97 PHE A C 1
ATOM 748 O O . PHE A 1 97 ? -3.804 11.673 4.257 1.00 94.69 97 PHE A O 1
ATOM 755 N N . VAL A 1 98 ? -2.793 13.676 4.284 1.00 96.00 98 VAL A N 1
ATOM 756 C CA . VAL A 1 98 ? -2.963 13.952 2.855 1.00 96.00 98 VAL A CA 1
ATOM 757 C C . VAL A 1 98 ? -1.620 14.393 2.312 1.00 96.00 98 VAL A C 1
ATOM 759 O O . VAL A 1 98 ? -1.029 15.340 2.827 1.00 96.00 98 VAL A O 1
ATOM 762 N N . TYR A 1 99 ? -1.136 13.682 1.306 1.00 94.75 99 TYR A N 1
ATOM 763 C CA . TYR A 1 99 ? 0.168 13.911 0.702 1.00 94.75 99 TYR A CA 1
ATOM 764 C C . TYR A 1 99 ? 0.149 13.410 -0.745 1.00 94.75 99 TYR A C 1
ATOM 766 O O . TYR A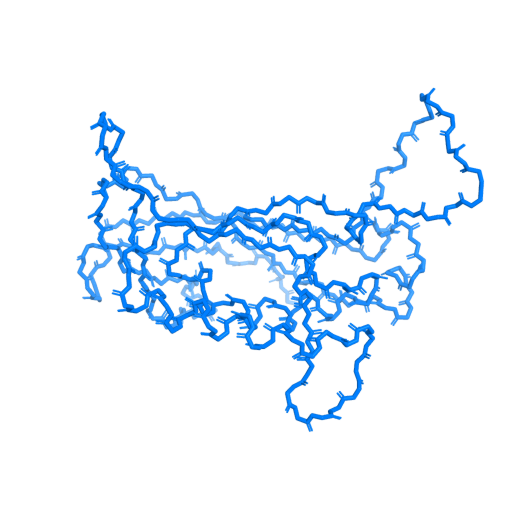 1 99 ? -0.753 12.674 -1.143 1.00 94.75 99 TYR A O 1
ATOM 774 N N . ALA A 1 100 ? 1.106 13.843 -1.549 1.00 95.38 100 ALA A N 1
ATOM 775 C CA . ALA A 1 100 ? 1.191 13.550 -2.973 1.00 95.38 100 ALA A CA 1
ATOM 776 C C . ALA A 1 100 ? 2.662 13.564 -3.391 1.00 95.38 100 ALA A C 1
ATOM 778 O O . ALA A 1 100 ? 3.496 14.013 -2.599 1.00 95.38 100 ALA A O 1
ATOM 779 N N . ASP A 1 101 ? 2.959 13.058 -4.590 1.00 95.06 101 ASP A N 1
ATOM 780 C CA . ASP A 1 101 ? 4.271 13.240 -5.225 1.00 95.06 101 ASP A CA 1
ATOM 781 C C . ASP A 1 101 ? 5.429 12.734 -4.340 1.00 95.06 101 ASP A C 1
ATOM 783 O O . ASP A 1 101 ? 6.509 13.316 -4.298 1.00 95.06 101 ASP A O 1
ATOM 787 N N . MET A 1 102 ? 5.187 11.678 -3.550 1.00 93.75 102 MET A N 1
ATOM 788 C CA . MET A 1 102 ? 6.132 11.259 -2.510 1.00 93.75 102 MET A CA 1
ATOM 789 C C . MET A 1 102 ? 7.354 10.581 -3.118 1.00 93.75 102 MET A C 1
ATOM 791 O O . MET A 1 102 ? 8.475 10.835 -2.689 1.00 93.75 102 MET A O 1
ATOM 795 N N . GLY A 1 103 ? 7.131 9.681 -4.075 1.00 93.00 103 GLY A N 1
ATOM 796 C CA . GLY A 1 103 ? 8.181 8.864 -4.658 1.00 93.00 103 GLY A CA 1
ATOM 797 C C . GLY A 1 103 ? 8.932 7.998 -3.655 1.00 93.00 103 GLY A C 1
ATOM 798 O O . GLY A 1 103 ? 8.406 7.553 -2.633 1.00 93.00 103 GLY A O 1
ATOM 799 N N . MET A 1 104 ? 10.187 7.719 -3.998 1.00 89.94 104 MET A N 1
ATOM 800 C CA . MET A 1 104 ? 11.138 6.972 -3.180 1.00 89.94 104 MET A CA 1
ATOM 801 C C . MET A 1 104 ? 12.573 7.320 -3.611 1.00 89.94 104 MET A C 1
ATOM 803 O O . MET A 1 104 ? 12.808 7.690 -4.765 1.00 89.94 104 MET A O 1
ATOM 807 N N . THR A 1 105 ? 13.527 7.174 -2.690 1.00 88.94 105 THR A N 1
ATOM 808 C CA . THR A 1 105 ? 14.967 7.153 -2.980 1.00 88.94 105 THR A CA 1
ATOM 809 C C . THR A 1 105 ? 15.660 6.084 -2.140 1.00 88.94 105 THR A C 1
ATOM 811 O O . THR A 1 105 ? 15.211 5.770 -1.030 1.00 88.94 105 THR A O 1
ATOM 814 N N . GLU A 1 106 ? 16.801 5.591 -2.613 1.00 88.12 106 GLU A N 1
ATOM 815 C CA . GLU A 1 106 ? 17.693 4.763 -1.800 1.00 88.12 106 GLU A CA 1
ATOM 816 C C . GLU A 1 106 ? 18.346 5.556 -0.659 1.00 88.12 106 GLU A C 1
ATOM 818 O O . GLU A 1 106 ? 18.659 6.741 -0.791 1.00 88.12 106 GLU A O 1
ATOM 823 N N . LEU A 1 107 ? 18.544 4.897 0.488 1.00 85.50 107 LEU A N 1
ATOM 824 C CA . LEU A 1 107 ? 19.039 5.537 1.720 1.00 85.50 107 LEU A CA 1
ATOM 825 C C . LEU A 1 107 ? 20.557 5.433 1.901 1.00 85.50 107 LEU A C 1
ATOM 827 O O . LEU A 1 107 ? 21.129 6.141 2.727 1.00 85.50 107 LEU A O 1
ATOM 831 N N . ASP A 1 108 ? 21.213 4.543 1.159 1.00 89.06 108 ASP A N 1
ATOM 832 C CA . ASP A 1 108 ? 22.656 4.299 1.243 1.00 89.06 108 ASP A CA 1
ATOM 833 C C . ASP A 1 108 ? 23.484 5.240 0.346 1.00 89.06 108 ASP A C 1
ATOM 835 O O . ASP A 1 108 ? 24.709 5.128 0.281 1.00 89.06 108 ASP A O 1
ATOM 839 N N . GLY A 1 109 ? 22.821 6.190 -0.321 1.00 82.94 109 GLY A N 1
ATOM 840 C CA . GLY A 1 109 ? 23.442 7.149 -1.231 1.00 82.94 109 GLY A CA 1
ATOM 841 C C . GLY A 1 109 ? 23.687 6.604 -2.638 1.00 82.94 109 GLY A C 1
ATOM 842 O O . GLY A 1 109 ? 24.310 7.295 -3.448 1.00 82.94 109 GLY A O 1
ATOM 843 N N . THR A 1 110 ? 23.218 5.394 -2.953 1.00 87.75 110 THR A N 1
ATOM 844 C CA . THR A 1 110 ? 23.170 4.927 -4.340 1.00 87.75 110 THR A CA 1
ATOM 845 C C . THR A 1 110 ? 22.191 5.772 -5.156 1.00 87.75 110 THR A C 1
ATOM 847 O O . THR A 1 110 ? 21.192 6.279 -4.650 1.00 87.75 110 THR A O 1
ATOM 850 N N . SER A 1 111 ? 22.511 5.977 -6.436 1.00 84.62 111 SER A N 1
ATOM 851 C CA . SER A 1 111 ? 21.618 6.675 -7.359 1.00 84.62 111 SER A CA 1
ATOM 852 C C . SER A 1 111 ? 20.668 5.669 -7.987 1.00 84.62 111 SER A C 1
ATOM 854 O O . SER A 1 111 ? 21.112 4.699 -8.602 1.00 84.62 111 SER A O 1
ATOM 856 N N . ASP A 1 112 ? 19.377 5.951 -7.910 1.00 87.50 112 ASP A N 1
ATOM 857 C CA . ASP A 1 112 ? 18.331 5.244 -8.631 1.00 87.50 112 ASP A CA 1
ATOM 858 C C . ASP A 1 112 ? 17.703 6.149 -9.705 1.00 87.50 112 ASP A C 1
ATOM 860 O O . ASP A 1 112 ? 18.112 7.293 -9.931 1.00 87.50 112 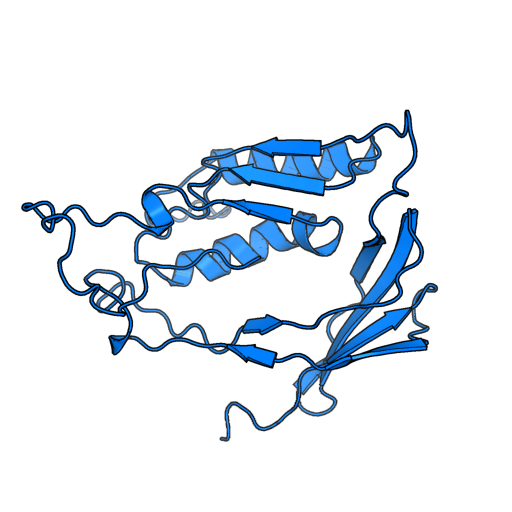ASP A O 1
ATOM 864 N N . HIS A 1 113 ? 16.747 5.600 -10.449 1.00 89.44 113 HIS A N 1
ATOM 865 C CA . HIS A 1 113 ? 15.997 6.359 -11.444 1.00 89.44 113 HIS A CA 1
ATOM 866 C C . HIS A 1 113 ? 14.979 7.270 -10.748 1.00 89.44 113 HIS A C 1
ATOM 868 O O . HIS A 1 113 ? 14.113 6.775 -10.030 1.00 89.44 113 HIS A O 1
ATOM 874 N N . TRP A 1 114 ? 15.060 8.580 -11.007 1.00 89.81 114 TRP A N 1
ATOM 875 C CA . TRP A 1 114 ? 14.182 9.617 -10.432 1.00 89.81 114 TRP A CA 1
ATOM 876 C C . TRP A 1 114 ? 14.197 9.625 -8.892 1.00 89.81 114 TRP A C 1
ATOM 878 O O . TRP A 1 114 ? 13.183 9.299 -8.276 1.00 89.81 114 TRP A O 1
ATOM 888 N N . PRO A 1 115 ? 15.353 9.921 -8.268 1.00 90.62 115 PRO A N 1
ATOM 889 C CA . PRO A 1 115 ? 15.490 9.911 -6.814 1.00 90.62 115 PRO A CA 1
ATOM 890 C C . PRO A 1 115 ? 14.643 11.014 -6.171 1.00 90.62 115 PRO A C 1
ATOM 892 O O . PRO A 1 115 ? 14.842 12.192 -6.466 1.00 90.62 115 PRO A O 1
ATOM 895 N N . GLU A 1 116 ? 13.765 10.638 -5.238 1.00 91.81 116 GLU A N 1
ATOM 896 C CA . GLU A 1 116 ? 12.985 11.576 -4.419 1.00 91.81 116 GLU A CA 1
ATOM 897 C C . GLU A 1 116 ? 13.518 11.579 -2.981 1.00 91.81 116 GLU A C 1
ATOM 899 O O . GLU A 1 116 ? 13.072 10.818 -2.119 1.00 91.81 116 GLU A O 1
ATOM 904 N N . THR A 1 117 ? 14.526 12.411 -2.707 1.00 88.06 117 THR A N 1
ATOM 905 C CA . THR A 1 117 ? 15.253 12.386 -1.422 1.00 88.06 117 THR A CA 1
ATOM 906 C C . THR A 1 117 ? 14.388 12.725 -0.214 1.00 88.06 117 THR A C 1
ATOM 908 O O . THR A 1 117 ? 14.611 12.207 0.881 1.00 88.06 117 THR A O 1
ATOM 911 N N . GLU A 1 118 ? 13.352 13.536 -0.419 1.00 90.25 118 GLU A N 1
ATOM 912 C CA . GLU A 1 118 ? 12.423 13.950 0.635 1.00 90.25 118 GLU A CA 1
ATOM 913 C C . GLU A 1 118 ? 11.342 12.904 0.950 1.00 90.25 118 GLU A C 1
ATOM 915 O O . GLU A 1 118 ? 10.635 13.031 1.959 1.00 90.25 118 GLU A O 1
ATOM 920 N N . ALA A 1 119 ? 11.242 11.833 0.150 1.00 90.75 119 ALA A N 1
ATOM 921 C CA . ALA A 1 119 ? 10.317 10.725 0.386 1.00 90.75 119 ALA A CA 1
ATOM 922 C C . ALA A 1 119 ? 10.516 10.123 1.784 1.00 90.75 119 ALA A C 1
ATOM 924 O O . ALA A 1 119 ? 9.559 9.874 2.520 1.00 90.75 119 ALA A O 1
ATOM 925 N N . TYR A 1 120 ? 11.782 9.946 2.183 1.00 87.44 120 TYR A N 1
ATOM 926 C CA . TYR A 1 120 ? 12.139 9.389 3.484 1.00 87.44 120 TYR A CA 1
ATOM 927 C C . TYR A 1 120 ? 11.702 10.292 4.638 1.00 87.44 120 TYR A C 1
ATOM 929 O O . TYR A 1 120 ? 11.081 9.817 5.589 1.00 87.44 120 TYR A O 1
ATOM 937 N N . SER A 1 121 ? 11.991 11.593 4.546 1.00 90.81 121 SER A N 1
ATOM 938 C CA . SER A 1 121 ? 11.590 12.582 5.551 1.00 90.81 121 SER A CA 1
ATOM 939 C C . SER A 1 121 ? 10.071 12.601 5.722 1.00 90.81 121 SER A C 1
ATOM 941 O O . SER A 1 121 ? 9.574 12.595 6.847 1.00 90.81 121 SER A O 1
ATOM 943 N N . THR A 1 122 ? 9.330 12.553 4.613 1.00 92.19 122 THR A N 1
ATOM 944 C CA . THR A 1 122 ? 7.862 12.526 4.609 1.00 92.19 122 THR A CA 1
ATOM 945 C C . THR A 1 122 ? 7.326 11.272 5.297 1.00 92.19 122 THR A C 1
ATOM 947 O O . THR A 1 122 ? 6.580 11.381 6.273 1.00 92.19 122 THR A O 1
ATOM 950 N N . ALA A 1 123 ? 7.756 10.084 4.861 1.00 88.88 123 ALA A N 1
ATOM 951 C CA . ALA A 1 123 ? 7.319 8.818 5.446 1.00 88.88 123 ALA A CA 1
ATOM 952 C C . ALA A 1 123 ? 7.664 8.728 6.941 1.00 88.88 123 ALA A C 1
ATOM 954 O O . ALA A 1 123 ? 6.822 8.341 7.754 1.00 88.88 123 ALA A O 1
ATOM 955 N N . ARG A 1 124 ? 8.877 9.147 7.322 1.00 88.62 124 ARG A N 1
ATOM 956 C CA . ARG A 1 124 ? 9.314 9.173 8.719 1.00 88.62 124 ARG A CA 1
ATOM 957 C C . ARG A 1 124 ? 8.446 10.101 9.564 1.00 88.62 124 ARG A C 1
ATOM 959 O O . ARG A 1 124 ? 7.952 9.665 10.596 1.00 88.62 124 ARG A O 1
ATOM 966 N N . HIS A 1 125 ? 8.221 11.344 9.136 1.00 91.69 125 HIS A N 1
ATOM 967 C CA . HIS A 1 125 ? 7.390 12.281 9.895 1.00 91.69 125 HIS A CA 1
ATOM 968 C C . HIS A 1 125 ? 5.945 11.795 10.035 1.00 91.69 125 HIS A C 1
ATOM 970 O O . HIS A 1 125 ? 5.344 11.987 11.088 1.00 91.69 125 HIS A O 1
ATOM 976 N N . MET A 1 126 ? 5.387 11.135 9.016 1.00 92.38 126 MET A N 1
ATOM 977 C CA . MET A 1 126 ? 4.055 10.532 9.112 1.00 92.38 126 MET A CA 1
ATOM 978 C C . MET A 1 126 ? 4.018 9.397 10.141 1.00 92.38 126 MET A C 1
ATOM 980 O O . MET A 1 126 ? 3.093 9.337 10.948 1.00 92.38 126 MET A O 1
ATOM 984 N N . ILE A 1 127 ? 5.026 8.518 10.146 1.00 88.75 127 ILE A N 1
ATOM 985 C CA . ILE A 1 127 ? 5.138 7.422 11.121 1.00 88.75 127 ILE A CA 1
ATOM 986 C C . ILE A 1 127 ? 5.315 7.972 12.542 1.00 88.75 127 ILE A C 1
ATOM 988 O O . ILE A 1 127 ? 4.613 7.529 13.452 1.00 88.75 127 ILE A O 1
ATOM 992 N N . ASP A 1 128 ? 6.204 8.950 12.724 1.00 89.38 128 ASP A N 1
ATOM 993 C CA . ASP A 1 128 ? 6.446 9.600 14.014 1.00 89.38 128 ASP A CA 1
ATOM 994 C C . ASP A 1 128 ? 5.151 10.271 14.507 1.00 89.38 128 ASP A C 1
ATOM 996 O O . ASP A 1 128 ? 4.696 10.015 15.623 1.00 89.38 128 ASP A O 1
ATOM 1000 N N . ARG A 1 129 ? 4.461 11.030 13.647 1.00 88.25 129 ARG A N 1
ATOM 1001 C CA . ARG A 1 129 ? 3.227 11.737 14.015 1.00 88.25 129 ARG A CA 1
ATOM 1002 C C . ARG A 1 129 ? 2.049 10.804 14.298 1.00 88.25 129 ARG A C 1
ATOM 1004 O O . ARG A 1 129 ? 1.252 11.079 15.190 1.00 88.25 129 ARG A O 1
ATOM 1011 N N . MET A 1 130 ? 1.959 9.678 13.597 1.00 85.50 130 MET A N 1
ATOM 1012 C CA . MET A 1 130 ? 0.968 8.633 13.873 1.00 85.50 130 MET A CA 1
ATOM 1013 C C . MET A 1 130 ? 1.123 8.038 15.282 1.00 85.50 130 MET A C 1
ATOM 1015 O O . MET A 1 130 ? 0.160 7.500 15.821 1.00 85.50 130 MET A O 1
ATOM 1019 N N . SER A 1 131 ? 2.312 8.119 15.892 1.00 75.31 131 SER A N 1
ATOM 1020 C CA . SER A 1 131 ? 2.519 7.673 17.276 1.00 75.31 131 SER A CA 1
ATOM 1021 C C . SER A 1 131 ? 2.045 8.684 18.329 1.00 75.31 131 SER A C 1
ATOM 1023 O O . SER A 1 131 ? 1.780 8.302 19.469 1.00 75.31 131 SER A O 1
ATOM 1025 N N . GLU A 1 132 ? 1.905 9.955 17.948 1.00 79.81 132 GLU A N 1
ATOM 1026 C CA . GLU A 1 132 ? 1.529 11.062 18.836 1.00 79.81 132 GLU A CA 1
ATOM 1027 C C . GLU A 1 132 ? 0.033 11.395 18.757 1.00 79.81 132 GLU A C 1
ATOM 1029 O O . GLU A 1 132 ? -0.581 11.762 19.759 1.00 79.81 132 GLU A O 1
ATOM 1034 N N . ASP A 1 133 ? -0.554 11.238 17.571 1.00 77.69 133 ASP A N 1
ATOM 1035 C CA . ASP A 1 133 ? -1.934 11.589 17.256 1.00 77.69 133 ASP A CA 1
ATOM 1036 C C . ASP A 1 133 ? -2.719 10.379 16.733 1.00 77.69 133 ASP A C 1
ATOM 1038 O O . ASP A 1 133 ? -2.187 9.481 16.084 1.00 77.69 133 ASP A O 1
ATOM 1042 N N . ASN A 1 134 ? -4.041 10.403 16.912 1.00 82.75 134 ASN A N 1
ATOM 1043 C CA . ASN A 1 134 ? -4.930 9.355 16.410 1.00 82.75 134 ASN A CA 1
ATOM 1044 C C . ASN A 1 134 ? -5.239 9.534 14.908 1.00 82.75 134 ASN A C 1
ATOM 1046 O O . ASN A 1 134 ? -6.359 9.914 14.552 1.00 82.75 134 ASN A O 1
ATOM 1050 N N . TYR A 1 135 ? -4.245 9.326 14.037 1.00 89.19 135 TYR A N 1
ATOM 1051 C CA . TYR A 1 135 ? -4.431 9.269 12.581 1.00 89.19 135 TYR A CA 1
ATOM 1052 C C . TYR A 1 135 ? -5.096 7.957 12.172 1.00 89.19 135 TYR A C 1
ATOM 1054 O O . TYR A 1 135 ? -4.693 6.877 12.590 1.00 89.19 135 TYR A O 1
ATOM 1062 N N . THR A 1 136 ? -6.136 8.062 11.346 1.00 87.19 136 THR A N 1
ATOM 1063 C CA . THR A 1 136 ? -7.043 6.933 11.063 1.00 87.19 136 THR A CA 1
ATOM 1064 C C . THR A 1 136 ? -6.974 6.433 9.627 1.00 87.19 136 THR A C 1
ATOM 1066 O O . THR A 1 136 ? -7.419 5.321 9.355 1.00 87.19 136 THR A O 1
ATOM 1069 N N . LEU A 1 137 ? -6.428 7.241 8.715 1.00 89.94 137 LEU A N 1
ATOM 1070 C CA . LEU A 1 137 ? -6.177 6.880 7.323 1.00 89.94 137 LEU A CA 1
ATOM 1071 C C . LEU A 1 137 ? -5.177 7.850 6.680 1.00 89.94 137 LEU A C 1
ATOM 1073 O O . LEU A 1 137 ? -4.970 8.966 7.171 1.00 89.94 137 LEU A O 1
ATOM 1077 N N . ALA A 1 138 ? -4.609 7.441 5.552 1.00 92.81 138 ALA A N 1
ATOM 1078 C CA . ALA A 1 138 ? -3.799 8.292 4.694 1.00 92.81 138 ALA A CA 1
ATOM 1079 C C . ALA A 1 138 ? -4.351 8.324 3.263 1.00 92.81 138 ALA A C 1
ATOM 1081 O O . ALA A 1 138 ? -4.859 7.323 2.758 1.00 92.81 138 ALA A O 1
ATOM 1082 N N . LEU A 1 139 ? -4.245 9.484 2.617 1.00 95.25 139 LEU A N 1
ATOM 1083 C CA . LEU A 1 139 ? -4.589 9.719 1.220 1.00 95.25 139 LEU A CA 1
ATOM 1084 C C . LEU A 1 139 ? -3.313 10.087 0.453 1.00 95.25 139 LEU A C 1
ATOM 1086 O O . LEU A 1 139 ? -2.773 11.174 0.664 1.00 95.25 139 LEU A O 1
ATOM 1090 N N . HIS A 1 140 ? -2.859 9.194 -0.428 1.00 95.44 140 HIS A N 1
ATOM 1091 C CA . HIS A 1 140 ? -1.772 9.450 -1.373 1.00 95.44 140 HIS A CA 1
ATOM 1092 C C . HIS A 1 140 ? -2.346 9.923 -2.707 1.00 95.44 140 HIS A C 1
ATOM 1094 O O . HIS A 1 140 ? -2.922 9.145 -3.472 1.00 95.44 140 HIS A O 1
ATOM 1100 N N . VAL A 1 141 ? -2.197 11.205 -3.007 1.00 96.06 141 VAL A N 1
ATOM 1101 C CA . VAL A 1 141 ? -2.904 11.848 -4.115 1.00 96.06 141 VAL A CA 1
ATOM 1102 C C . VAL A 1 141 ? -2.063 11.846 -5.399 1.00 96.06 141 VAL A C 1
ATOM 1104 O O . VAL A 1 141 ? -1.741 12.895 -5.936 1.00 96.06 141 VAL A O 1
ATOM 1107 N N . GLY A 1 142 ? -1.740 10.654 -5.912 1.00 93.56 142 GLY A N 1
ATOM 1108 C CA . GLY A 1 142 ? -1.007 10.485 -7.174 1.00 93.56 142 GLY A CA 1
ATOM 1109 C C . GLY A 1 142 ? 0.508 10.626 -7.056 1.00 93.56 142 GLY A C 1
ATOM 1110 O O . GLY A 1 142 ? 1.016 10.973 -5.989 1.00 93.56 142 GLY A O 1
ATOM 1111 N N . ASP A 1 143 ? 1.185 10.301 -8.163 1.00 94.12 143 ASP A N 1
ATOM 1112 C CA . ASP A 1 143 ? 2.637 10.332 -8.335 1.00 94.12 143 ASP A CA 1
ATOM 1113 C C . ASP A 1 143 ? 3.343 9.576 -7.207 1.00 94.12 143 ASP A C 1
ATOM 1115 O O . ASP A 1 143 ? 3.903 10.124 -6.256 1.00 94.12 143 ASP A O 1
ATOM 1119 N N . VAL A 1 144 ? 3.205 8.253 -7.281 1.00 93.56 144 VAL A N 1
ATOM 1120 C CA . VAL A 1 144 ? 3.370 7.392 -6.113 1.00 93.56 144 VAL A CA 1
ATOM 1121 C C . VAL A 1 144 ? 4.823 7.030 -5.885 1.00 93.56 144 VAL A C 1
ATOM 1123 O O . VAL A 1 144 ? 5.400 7.394 -4.868 1.00 93.56 144 VAL A O 1
ATOM 1126 N N . SER A 1 145 ? 5.433 6.329 -6.837 1.00 92.75 145 SER A N 1
ATOM 1127 C CA . SER A 1 145 ? 6.809 5.839 -6.703 1.00 92.75 145 SER A CA 1
ATOM 1128 C C . SER A 1 145 ? 7.794 6.529 -7.639 1.00 92.75 145 SER A C 1
ATOM 1130 O O . SER A 1 145 ? 8.996 6.351 -7.481 1.00 92.75 145 SER A O 1
ATOM 1132 N N . TYR A 1 146 ? 7.305 7.244 -8.657 1.00 94.06 146 TYR A N 1
ATOM 1133 C CA . TYR A 1 146 ? 8.097 7.679 -9.813 1.00 94.06 146 TYR A CA 1
ATOM 1134 C C . TYR A 1 146 ? 8.851 6.540 -10.531 1.00 94.06 146 TYR A C 1
ATOM 1136 O O . TYR A 1 146 ? 9.760 6.795 -11.323 1.00 94.06 146 TYR A O 1
ATOM 1144 N N . ALA A 1 147 ? 8.425 5.278 -10.359 1.00 92.62 147 ALA A N 1
ATOM 1145 C CA . ALA A 1 147 ? 9.026 4.129 -11.041 1.00 92.62 147 ALA A CA 1
ATOM 1146 C C . ALA A 1 147 ? 9.099 4.330 -12.557 1.00 92.62 147 ALA A C 1
ATOM 1148 O O . ALA A 1 147 ? 10.100 3.975 -13.171 1.00 92.62 147 ALA A O 1
ATOM 1149 N N . THR A 1 148 ? 8.056 4.928 -13.155 1.00 91.44 148 THR A N 1
ATOM 1150 C CA . THR A 1 148 ? 8.022 5.368 -14.566 1.00 91.44 148 THR A CA 1
ATOM 1151 C C . THR A 1 148 ? 8.563 4.331 -15.563 1.00 91.44 148 THR A C 1
ATOM 1153 O O . THR A 1 148 ? 9.193 4.653 -16.570 1.00 91.44 148 THR A O 1
ATOM 1156 N N . GLY A 1 149 ? 8.277 3.057 -15.284 1.00 90.62 149 GLY A N 1
ATOM 1157 C CA . GLY A 1 149 ? 8.668 1.905 -16.092 1.00 90.62 149 GLY A CA 1
ATOM 1158 C C . GLY A 1 149 ? 9.975 1.218 -15.689 1.00 90.62 149 GLY A C 1
ATOM 1159 O O . GLY A 1 149 ? 10.347 0.246 -16.332 1.00 90.62 149 GLY A O 1
ATOM 1160 N N . TYR A 1 150 ? 10.669 1.666 -14.645 1.00 93.38 150 TYR A N 1
ATOM 1161 C CA . TYR A 1 150 ? 11.674 0.868 -13.939 1.00 93.38 150 TYR A CA 1
ATOM 1162 C C . TYR A 1 150 ? 11.000 0.154 -12.764 1.00 93.38 150 TYR A C 1
ATOM 1164 O O . TYR A 1 150 ? 10.967 0.647 -11.639 1.00 93.38 150 TYR A O 1
ATOM 1172 N N . GLU A 1 151 ? 10.422 -1.015 -13.043 1.00 91.50 151 GLU A N 1
ATOM 1173 C CA . GLU A 1 151 ? 9.475 -1.711 -12.159 1.00 91.50 151 GLU A CA 1
ATOM 1174 C C . GLU A 1 151 ? 10.083 -2.140 -10.815 1.00 91.50 151 GLU A C 1
ATOM 1176 O O . GLU A 1 151 ? 9.370 -2.255 -9.821 1.00 91.50 151 GLU A O 1
ATOM 1181 N N . ALA A 1 152 ? 11.408 -2.311 -10.742 1.00 91.69 152 ALA A N 1
ATOM 1182 C CA . ALA A 1 152 ? 12.102 -2.586 -9.482 1.00 91.69 152 ALA A CA 1
ATOM 1183 C C . ALA A 1 152 ? 11.851 -1.496 -8.420 1.00 91.69 152 ALA A C 1
ATOM 1185 O O . ALA A 1 152 ? 11.822 -1.795 -7.227 1.00 91.69 152 ALA A O 1
ATOM 1186 N N . LYS A 1 153 ? 11.593 -0.249 -8.837 1.00 92.25 153 LYS A N 1
ATOM 1187 C CA . LYS A 1 153 ? 11.315 0.858 -7.916 1.00 92.25 153 LYS A CA 1
ATOM 1188 C C . LYS A 1 153 ? 9.985 0.705 -7.165 1.00 92.25 153 LYS A C 1
ATOM 1190 O O . LYS A 1 153 ? 9.864 1.219 -6.059 1.00 92.25 153 LYS A O 1
ATOM 1195 N N . TRP A 1 154 ? 9.018 -0.056 -7.688 1.00 91.44 154 TRP A N 1
ATOM 1196 C CA . TRP A 1 154 ? 7.797 -0.374 -6.932 1.00 91.44 154 TRP A CA 1
ATOM 1197 C C . TRP A 1 154 ? 8.082 -1.211 -5.688 1.00 91.44 154 TRP A C 1
ATOM 1199 O O . TRP A 1 154 ? 7.514 -0.940 -4.639 1.00 91.44 154 TRP A O 1
ATOM 1209 N N . TYR A 1 155 ? 9.003 -2.173 -5.772 1.00 88.69 155 TYR A N 1
ATOM 1210 C CA . TYR A 1 155 ? 9.397 -2.981 -4.613 1.00 88.69 155 TYR A CA 1
ATOM 1211 C C . TYR A 1 155 ? 10.033 -2.135 -3.521 1.00 88.69 155 TYR A C 1
ATOM 1213 O O . TYR A 1 155 ? 9.718 -2.276 -2.342 1.00 88.69 155 TYR A O 1
ATOM 1221 N N . LEU A 1 156 ? 10.918 -1.242 -3.945 1.00 87.81 156 LEU A N 1
ATOM 1222 C CA . LEU A 1 156 ? 11.586 -0.296 -3.075 1.00 87.81 156 LEU A CA 1
ATOM 1223 C C . LEU A 1 156 ? 10.587 0.651 -2.399 1.00 87.81 156 LEU A C 1
ATOM 1225 O O . LEU A 1 156 ? 10.661 0.865 -1.189 1.00 87.81 156 LEU A O 1
ATOM 1229 N N . PHE A 1 157 ? 9.619 1.169 -3.157 1.00 91.00 157 PHE A N 1
ATOM 1230 C CA . PHE A 1 157 ? 8.517 1.954 -2.611 1.00 91.00 157 PHE A CA 1
ATOM 1231 C C . PHE A 1 157 ? 7.718 1.154 -1.572 1.00 91.00 157 PHE A C 1
ATOM 1233 O O . PHE A 1 157 ? 7.581 1.614 -0.442 1.00 91.00 157 PHE A O 1
ATOM 1240 N N . ASP A 1 158 ? 7.260 -0.056 -1.907 1.00 89.00 158 ASP A N 1
ATOM 1241 C CA . ASP A 1 158 ? 6.450 -0.900 -1.018 1.00 89.00 158 ASP A CA 1
ATOM 1242 C C . ASP A 1 158 ? 7.177 -1.226 0.294 1.00 89.00 158 ASP A C 1
ATOM 1244 O O . ASP A 1 158 ? 6.583 -1.162 1.374 1.00 89.00 158 ASP A O 1
ATOM 1248 N N . GLU A 1 159 ? 8.477 -1.526 0.230 1.00 86.69 159 GLU A N 1
ATOM 1249 C CA . GLU A 1 159 ? 9.295 -1.804 1.412 1.00 86.69 159 GLU A CA 1
ATOM 1250 C C . GLU A 1 159 ? 9.333 -0.596 2.355 1.00 86.69 159 GLU A C 1
ATOM 1252 O O . GLU A 1 159 ? 9.076 -0.730 3.555 1.00 86.69 159 GLU A O 1
ATOM 1257 N N . ARG A 1 160 ? 9.599 0.600 1.818 1.00 83.69 160 ARG A N 1
ATOM 1258 C CA . ARG A 1 160 ? 9.654 1.844 2.603 1.00 83.69 160 ARG A CA 1
ATOM 1259 C C . ARG A 1 160 ? 8.273 2.248 3.114 1.00 83.69 160 ARG A C 1
ATOM 1261 O O . ARG A 1 160 ? 8.149 2.765 4.223 1.00 83.69 160 ARG A O 1
ATOM 1268 N N . TYR A 1 161 ? 7.239 1.976 2.330 1.00 84.56 161 TYR A N 1
ATOM 1269 C CA . TYR A 1 161 ? 5.871 2.368 2.627 1.00 84.56 161 TYR A CA 1
ATOM 1270 C C . TYR A 1 161 ? 5.174 1.441 3.634 1.00 84.56 161 TYR A C 1
ATOM 1272 O O . TYR A 1 161 ? 4.260 1.858 4.354 1.00 84.56 161 TYR A O 1
ATOM 1280 N N . SER A 1 162 ? 5.650 0.198 3.754 1.00 85.25 162 SER A N 1
ATOM 1281 C CA . SER A 1 162 ? 5.096 -0.832 4.638 1.00 85.25 162 SER A CA 1
ATOM 1282 C C . SER A 1 162 ? 4.956 -0.390 6.099 1.00 85.25 162 SER A C 1
ATOM 1284 O O . SER A 1 162 ? 3.992 -0.775 6.764 1.00 85.25 162 SER A O 1
ATOM 1286 N N . GLY A 1 163 ? 5.855 0.467 6.598 1.00 83.06 163 GLY A N 1
ATOM 1287 C CA . GLY A 1 163 ? 5.806 0.984 7.969 1.00 83.06 163 GLY A CA 1
ATOM 1288 C C . GLY A 1 163 ? 4.518 1.752 8.287 1.00 83.06 163 GLY A C 1
ATOM 1289 O O . GLY A 1 163 ? 4.004 1.645 9.403 1.00 83.06 163 GLY A O 1
ATOM 1290 N N . LEU A 1 164 ? 3.968 2.465 7.299 1.00 86.56 164 LEU A N 1
ATOM 1291 C CA . LEU A 1 164 ? 2.700 3.186 7.406 1.00 86.56 164 LEU A CA 1
ATOM 1292 C C . LEU A 1 164 ? 1.517 2.295 6.995 1.00 86.56 164 LEU A C 1
ATOM 1294 O O . LEU A 1 164 ? 0.566 2.127 7.761 1.00 86.56 164 LEU A O 1
ATOM 1298 N N . ALA A 1 165 ? 1.599 1.679 5.811 1.00 89.06 165 ALA A N 1
ATOM 1299 C CA . ALA A 1 165 ? 0.496 0.929 5.203 1.00 89.06 165 ALA A CA 1
ATOM 1300 C C . ALA A 1 165 ? 0.097 -0.340 5.970 1.00 89.06 165 ALA A C 1
ATOM 1302 O O . ALA A 1 165 ? -1.034 -0.807 5.854 1.00 89.06 165 ALA A O 1
ATOM 1303 N N . SER A 1 166 ? 1.001 -0.901 6.778 1.00 88.50 166 SER A N 1
ATOM 1304 C CA . SER A 1 166 ? 0.688 -2.060 7.625 1.00 88.50 166 SER A CA 1
ATOM 1305 C C . SER A 1 166 ? -0.164 -1.717 8.853 1.00 88.50 166 SER A C 1
ATOM 1307 O O . SER A 1 166 ? -0.696 -2.643 9.473 1.00 88.50 166 SER A O 1
ATOM 1309 N N . ARG A 1 167 ? -0.288 -0.424 9.201 1.00 85.50 167 ARG A N 1
ATOM 1310 C CA . ARG A 1 167 ? -0.884 0.066 10.459 1.00 85.50 167 ARG A CA 1
ATOM 1311 C C . ARG A 1 167 ? -2.158 0.879 10.266 1.00 85.50 167 ARG A C 1
ATOM 1313 O O . ARG A 1 167 ? -3.059 0.789 11.102 1.00 85.50 167 ARG A O 1
ATOM 1320 N N . ILE A 1 168 ? -2.245 1.652 9.184 1.00 87.75 168 ILE A N 1
ATOM 1321 C CA . ILE A 1 168 ? -3.442 2.421 8.825 1.00 87.75 168 ILE A CA 1
ATOM 1322 C C . ILE A 1 168 ? -3.842 2.169 7.368 1.00 87.75 168 ILE A C 1
ATOM 1324 O O . ILE A 1 168 ? -2.974 1.906 6.535 1.00 87.75 168 ILE A O 1
ATOM 1328 N N . PRO A 1 169 ? -5.139 2.284 7.029 1.00 90.50 169 PRO A N 1
ATOM 1329 C CA . PRO A 1 169 ? -5.578 2.262 5.643 1.00 90.50 169 PRO A CA 1
ATOM 1330 C C . PRO A 1 169 ? -4.939 3.397 4.844 1.00 90.50 169 PRO A C 1
ATOM 1332 O O . PRO A 1 169 ? -5.007 4.566 5.236 1.00 90.50 169 PRO A O 1
ATOM 1335 N N . VAL A 1 170 ? -4.377 3.046 3.692 1.00 91.81 170 VAL A N 1
ATOM 1336 C CA . VAL A 1 170 ? -3.846 4.000 2.723 1.00 91.81 170 VAL A CA 1
ATOM 1337 C C . VAL A 1 170 ? -4.685 3.911 1.465 1.00 91.81 170 VAL A C 1
ATOM 1339 O O . VAL A 1 170 ? -4.733 2.876 0.806 1.00 91.81 170 VAL A O 1
ATOM 1342 N N . MET A 1 171 ? -5.307 5.025 1.107 1.00 93.06 171 MET A N 1
ATOM 1343 C CA . MET A 1 171 ? -6.020 5.160 -0.152 1.00 93.06 171 MET A CA 1
ATOM 1344 C C . MET A 1 171 ? -5.150 5.941 -1.123 1.00 93.06 171 MET A C 1
ATOM 1346 O O . MET A 1 171 ? -4.625 6.996 -0.771 1.00 93.06 171 MET A O 1
ATOM 1350 N N . MET A 1 172 ? -5.017 5.444 -2.349 1.00 92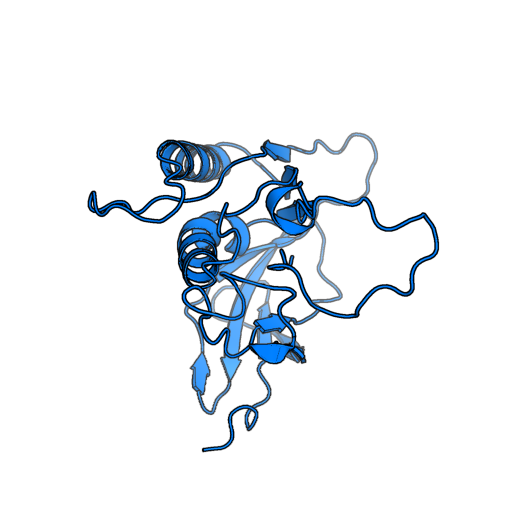.50 172 MET A N 1
ATOM 1351 C CA . MET A 1 172 ? -4.182 6.079 -3.361 1.00 92.50 172 MET A CA 1
ATOM 1352 C C . MET A 1 172 ? -5.004 6.472 -4.588 1.00 92.50 172 MET A C 1
ATOM 1354 O O . MET A 1 172 ? -5.903 5.741 -5.009 1.00 92.50 172 MET A O 1
ATOM 1358 N N . SER A 1 173 ? -4.682 7.618 -5.181 1.00 91.88 173 SER A N 1
ATOM 1359 C CA . SER A 1 173 ? -5.109 7.975 -6.534 1.00 91.88 173 SER A CA 1
ATOM 1360 C C . SER A 1 173 ? -3.949 7.848 -7.516 1.00 91.88 173 SER A C 1
ATOM 1362 O O . SER A 1 173 ? -2.794 7.754 -7.119 1.00 91.88 173 SER A O 1
ATOM 1364 N N . LEU A 1 174 ? -4.263 7.849 -8.810 1.00 90.31 174 LEU A N 1
ATOM 1365 C CA . LEU A 1 174 ? -3.262 7.805 -9.875 1.00 90.31 174 LEU A CA 1
ATOM 1366 C C . LEU A 1 174 ? -2.886 9.230 -10.288 1.00 90.31 174 LEU A C 1
ATOM 1368 O O . LEU A 1 174 ? -3.783 10.031 -10.558 1.00 90.31 174 LEU A O 1
ATOM 1372 N N . GLY A 1 175 ? -1.589 9.516 -10.371 1.00 89.88 175 GLY A N 1
ATOM 1373 C CA . GLY A 1 175 ? -1.047 10.720 -10.988 1.00 89.88 175 GLY A CA 1
ATOM 1374 C C . GLY A 1 175 ? -0.713 10.498 -12.463 1.00 89.88 175 GLY A C 1
ATOM 1375 O O . GLY A 1 175 ? -1.103 9.494 -13.082 1.00 89.88 175 GLY A O 1
ATOM 1376 N N . ASN A 1 176 ? 0.003 11.448 -13.069 1.00 90.31 176 ASN A N 1
ATOM 1377 C CA . ASN A 1 176 ? 0.443 11.285 -14.453 1.00 90.31 176 ASN A CA 1
ATOM 1378 C C . ASN A 1 176 ? 1.554 10.238 -14.572 1.00 90.31 176 ASN A C 1
ATOM 1380 O O . ASN A 1 176 ? 1.607 9.560 -15.600 1.00 90.31 176 ASN A O 1
ATOM 1384 N N . HIS A 1 177 ? 2.371 10.041 -13.535 1.00 90.75 177 HIS A N 1
ATOM 1385 C CA . HIS A 1 177 ? 3.447 9.047 -13.541 1.00 90.75 177 HIS A CA 1
ATOM 1386 C C . HIS A 1 177 ? 2.948 7.593 -13.518 1.00 90.75 177 HIS A C 1
ATOM 1388 O O . HIS A 1 177 ? 3.658 6.688 -13.959 1.00 90.75 177 HIS A O 1
ATOM 1394 N N . GLU A 1 178 ? 1.690 7.374 -13.129 1.00 88.56 178 GLU A N 1
ATOM 1395 C CA . GLU A 1 178 ? 1.040 6.059 -13.127 1.00 88.56 178 GLU A CA 1
ATOM 1396 C C . GLU A 1 178 ? 0.221 5.757 -14.387 1.00 88.56 178 GLU A C 1
ATOM 1398 O O . GLU A 1 178 ? -0.167 4.610 -14.615 1.00 88.56 178 GLU A O 1
ATOM 1403 N N . ARG A 1 179 ? -0.135 6.774 -15.183 1.00 75.44 179 ARG A N 1
ATOM 1404 C CA . ARG A 1 179 ? -1.152 6.619 -16.240 1.00 75.44 179 ARG A CA 1
ATOM 1405 C C . ARG A 1 179 ? -0.780 7.224 -17.583 1.00 75.44 179 ARG A C 1
ATOM 1407 O O . ARG A 1 179 ? -1.300 6.773 -18.602 1.00 75.44 179 ARG A O 1
ATOM 1414 N N . VAL A 1 180 ? 0.057 8.254 -17.623 1.00 58.28 180 VAL A N 1
ATOM 1415 C CA . VAL A 1 180 ? 0.289 9.005 -18.856 1.00 58.28 180 VAL A CA 1
ATOM 1416 C C . VAL A 1 180 ? 1.532 8.494 -19.564 1.00 58.28 180 VAL A C 1
ATOM 1418 O O . VAL A 1 180 ? 2.631 8.471 -19.023 1.00 58.28 180 VAL A O 1
ATOM 1421 N N . ARG A 1 181 ? 1.350 8.155 -20.841 1.00 57.50 181 ARG A N 1
ATOM 1422 C CA . ARG A 1 181 ? 2.424 8.165 -21.827 1.00 57.50 181 ARG A CA 1
ATOM 1423 C C . ARG A 1 181 ? 2.358 9.480 -22.601 1.00 57.50 181 ARG A C 1
ATOM 1425 O O . ARG A 1 181 ? 1.309 9.820 -23.142 1.00 57.50 181 ARG A O 1
ATOM 1432 N N . SER A 1 182 ? 3.487 10.165 -22.751 1.00 43.06 182 SER A N 1
ATOM 1433 C CA . SER A 1 182 ? 3.690 11.106 -23.851 1.00 43.06 182 SER A CA 1
ATOM 1434 C C . SER A 1 182 ? 3.953 10.311 -25.136 1.00 43.06 182 SER A C 1
ATOM 1436 O O . SER A 1 182 ? 5.086 10.024 -25.511 1.00 43.06 182 SER A O 1
ATOM 1438 N N . THR A 1 183 ? 2.904 9.898 -25.847 1.00 41.59 183 THR A N 1
ATOM 1439 C CA . THR A 1 183 ? 3.053 9.787 -27.299 1.00 41.59 183 THR A CA 1
ATOM 1440 C C . THR A 1 183 ? 2.773 11.163 -27.856 1.00 41.59 183 THR A C 1
ATOM 1442 O O . THR A 1 183 ? 1.682 11.703 -27.683 1.00 41.59 183 THR A O 1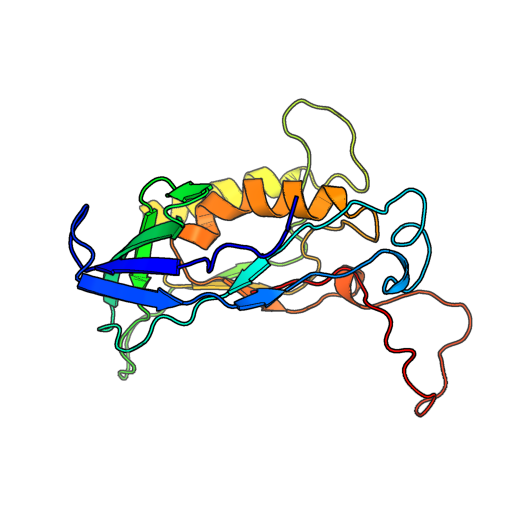
ATOM 1445 N N . ALA A 1 184 ? 3.742 11.727 -28.572 1.00 39.91 184 ALA A N 1
ATOM 1446 C CA . ALA A 1 184 ? 3.383 12.582 -29.688 1.00 39.91 184 ALA A CA 1
ATOM 1447 C C . ALA A 1 184 ? 2.245 11.884 -30.464 1.00 39.91 184 ALA A C 1
ATOM 1449 O O . ALA A 1 184 ? 2.361 10.705 -30.795 1.00 39.91 184 ALA A O 1
ATOM 1450 N N . ALA A 1 185 ? 1.157 12.624 -30.674 1.00 36.34 185 ALA A N 1
ATOM 1451 C CA . ALA A 1 185 ? -0.203 12.181 -30.985 1.00 36.34 185 ALA A CA 1
ATOM 1452 C C . ALA A 1 185 ? -1.011 11.728 -29.756 1.00 36.34 185 ALA A C 1
ATOM 1454 O O . ALA A 1 185 ? -0.984 10.572 -29.328 1.00 36.34 185 ALA A O 1
ATOM 1455 N N . ALA A 1 186 ? -1.799 12.676 -29.240 1.00 38.44 186 ALA A N 1
ATOM 1456 C CA . ALA A 1 186 ? -3.028 12.379 -28.526 1.00 38.44 186 ALA A CA 1
ATOM 1457 C C . ALA A 1 186 ? -3.811 11.330 -29.325 1.00 38.44 186 ALA A C 1
ATOM 1459 O O . ALA A 1 186 ? -4.178 11.572 -30.478 1.00 38.44 186 ALA A O 1
ATOM 1460 N N . ALA A 1 187 ? -4.047 10.159 -28.734 1.00 40.09 187 ALA A N 1
ATOM 1461 C CA . ALA A 1 187 ? -5.029 9.247 -29.289 1.00 40.09 187 ALA A CA 1
ATOM 1462 C C . ALA A 1 187 ? -6.372 10.002 -29.343 1.00 40.09 187 ALA A C 1
ATOM 1464 O O . ALA A 1 187 ? -6.759 10.610 -28.338 1.00 40.09 187 ALA A O 1
ATOM 1465 N N . PRO A 1 188 ? -7.066 10.031 -30.493 1.00 36.06 188 PRO A N 1
ATOM 1466 C CA . PRO A 1 188 ? -8.356 10.691 -30.581 1.00 36.06 188 PRO A CA 1
ATOM 1467 C C . PRO A 1 188 ? -9.318 10.025 -29.597 1.00 36.06 188 PRO A C 1
ATOM 1469 O O . PRO A 1 188 ? -9.274 8.809 -29.384 1.00 36.06 188 PRO A O 1
ATOM 1472 N N . VAL A 1 189 ? -10.185 10.835 -28.990 1.00 35.59 189 VAL A N 1
ATOM 1473 C CA . VAL A 1 189 ? -11.259 10.360 -28.114 1.00 35.59 189 VAL A CA 1
ATOM 1474 C C . VAL A 1 189 ? -12.038 9.269 -28.861 1.00 35.59 189 VAL A C 1
ATOM 1476 O O . VAL A 1 189 ? -12.662 9.552 -29.880 1.00 35.59 189 VAL A O 1
ATOM 1479 N N . GLY A 1 190 ? -11.954 8.020 -28.387 1.00 39.41 190 GLY A N 1
ATOM 1480 C CA . GLY A 1 190 ? -12.621 6.862 -28.999 1.00 39.41 190 GLY A CA 1
ATOM 1481 C C . GLY A 1 190 ? -11.722 5.828 -29.692 1.00 39.41 190 GLY A C 1
ATOM 1482 O O . GLY A 1 190 ? -12.254 4.854 -30.221 1.00 39.41 190 GLY A O 1
ATOM 1483 N N . ALA A 1 191 ? -10.391 5.971 -29.684 1.00 37.44 191 ALA A N 1
ATOM 1484 C CA . ALA A 1 191 ? -9.509 4.875 -30.103 1.00 37.44 191 ALA A CA 1
ATOM 1485 C C . ALA A 1 191 ? -9.660 3.668 -29.148 1.00 37.44 191 ALA A C 1
ATOM 1487 O O . ALA A 1 191 ? -9.743 3.874 -27.932 1.00 37.44 191 ALA A O 1
ATOM 1488 N N . PRO A 1 192 ? -9.698 2.416 -29.651 1.00 35.59 192 PRO A N 1
ATOM 1489 C CA . PRO A 1 192 ? -9.765 1.243 -28.789 1.00 35.59 192 PRO A CA 1
ATOM 1490 C C . PRO A 1 192 ? -8.551 1.266 -27.864 1.00 35.59 192 PRO A C 1
ATOM 1492 O O . PRO A 1 192 ? -7.410 1.302 -28.324 1.00 35.59 192 PRO A O 1
ATOM 1495 N N . THR A 1 193 ? -8.799 1.303 -26.556 1.00 44.91 193 THR A N 1
ATOM 1496 C CA . THR A 1 193 ? -7.737 1.262 -25.556 1.00 44.91 193 THR A CA 1
ATOM 1497 C C . THR A 1 193 ? -6.956 -0.023 -25.775 1.00 44.91 193 THR A C 1
ATOM 1499 O O . THR A 1 193 ? -7.484 -1.110 -25.540 1.00 44.91 193 THR A O 1
ATOM 1502 N N . SER A 1 194 ? -5.710 0.072 -26.235 1.00 43.84 194 SER A N 1
ATOM 1503 C CA . SER A 1 194 ? -4.782 -1.045 -26.120 1.00 43.84 194 SER A CA 1
ATOM 1504 C C . SER A 1 194 ? -4.746 -1.426 -24.642 1.00 43.84 194 SER A C 1
ATOM 1506 O O . SER A 1 194 ? -4.356 -0.611 -23.809 1.00 43.84 194 SER A O 1
ATOM 1508 N N . HIS A 1 195 ? -5.217 -2.628 -24.310 1.00 56.06 195 HIS A N 1
ATOM 1509 C CA . HIS A 1 195 ? -5.309 -3.172 -22.950 1.00 56.06 195 HIS A CA 1
ATOM 1510 C C . HIS A 1 195 ? -3.929 -3.487 -22.339 1.00 56.06 195 HIS A C 1
ATOM 1512 O O . HIS A 1 195 ? -3.758 -4.500 -21.663 1.00 56.06 195 HIS A O 1
ATOM 1518 N N . CYS A 1 196 ? -2.926 -2.658 -22.607 1.00 57.44 196 CYS A N 1
ATOM 1519 C CA . CYS A 1 196 ? -1.644 -2.727 -21.939 1.00 57.44 196 CYS A CA 1
ATOM 1520 C C . CYS A 1 196 ? -1.730 -1.999 -20.586 1.00 57.44 196 CYS A C 1
ATOM 1522 O O . CYS A 1 196 ? -2.583 -1.140 -20.351 1.00 57.44 196 CYS A O 1
ATOM 1524 N N . LEU A 1 197 ? -0.884 -2.410 -19.656 1.00 56.56 197 LEU A N 1
ATOM 1525 C CA . LEU A 1 197 ? -0.745 -1.881 -18.319 1.00 56.56 197 LEU A CA 1
ATOM 1526 C C . LEU A 1 197 ? 0.255 -0.730 -18.326 1.00 56.56 197 LEU A C 1
ATOM 1528 O O . LEU A 1 197 ? 1.308 -0.796 -18.961 1.00 56.56 197 LEU A O 1
ATOM 1532 N N . HIS A 1 198 ? -0.095 0.302 -17.571 1.00 57.50 198 HIS A N 1
ATOM 1533 C CA . HIS A 1 198 ? 0.874 1.219 -16.992 1.00 57.50 198 HIS A CA 1
ATOM 1534 C C . HIS A 1 198 ? 1.290 0.683 -15.615 1.00 57.50 198 HIS A C 1
ATOM 1536 O O . HIS A 1 198 ? 0.525 -0.107 -15.048 1.00 57.50 198 HIS A O 1
ATOM 1542 N N . PRO A 1 199 ? 2.459 1.073 -15.078 1.00 52.62 199 PRO A N 1
ATOM 1543 C CA . PRO A 1 199 ? 2.892 0.650 -13.752 1.00 52.62 199 PRO A CA 1
ATOM 1544 C C . PRO A 1 199 ? 1.807 1.038 -12.739 1.00 52.62 199 PRO A C 1
ATOM 1546 O O . PRO A 1 199 ? 1.439 2.206 -12.620 1.00 52.62 199 PRO A O 1
ATOM 1549 N N . ARG A 1 200 ? 1.179 0.036 -12.120 1.00 51.06 200 ARG A N 1
ATOM 1550 C CA . ARG A 1 200 ? -0.064 0.224 -11.368 1.00 51.06 200 ARG A CA 1
ATOM 1551 C C . ARG A 1 200 ? 0.227 0.492 -9.904 1.00 51.06 200 ARG A C 1
ATOM 1553 O O . ARG A 1 200 ? 0.908 -0.292 -9.257 1.00 51.06 200 ARG A O 1
ATOM 1560 N N . VAL A 1 201 ? -0.443 1.511 -9.383 1.00 43.16 201 VAL A N 1
ATOM 1561 C CA . VAL A 1 201 ? -0.710 1.645 -7.953 1.00 43.16 201 VAL A CA 1
ATOM 1562 C C . VAL A 1 201 ? -1.813 0.669 -7.589 1.00 43.16 201 VAL A C 1
ATOM 1564 O O . VAL A 1 201 ? -2.882 0.673 -8.209 1.00 43.16 201 VAL A O 1
ATOM 1567 N N . PHE A 1 202 ? -1.564 -0.163 -6.589 1.00 42.44 202 PHE A N 1
ATOM 1568 C CA . PHE A 1 202 ? -2.577 -1.036 -6.024 1.00 42.44 202 PHE A CA 1
ATOM 1569 C C . PHE A 1 202 ? -2.681 -0.766 -4.525 1.00 42.44 202 PHE A C 1
ATOM 1571 O O . PHE A 1 202 ? -1.700 -0.902 -3.804 1.00 42.44 202 PHE A O 1
ATOM 1578 N N . SER A 1 203 ? -3.878 -0.362 -4.095 1.00 33.97 203 SER A N 1
ATOM 1579 C CA . SER A 1 203 ? -4.316 -0.298 -2.695 1.00 33.97 203 SER A CA 1
ATOM 1580 C C . SER A 1 203 ? -4.976 -1.606 -2.276 1.00 33.97 203 SER A C 1
ATOM 1582 O O . SER A 1 203 ? -5.820 -2.077 -3.080 1.00 33.97 203 SER A O 1
#

pLDDT: mean 84.84, std 16.25, range [33.97, 98.25]

Foldseek 3Di:
DDLPPFFKKKFKDQDPPDGPDMWTWDKDFDDLVLAPDPPQNDVLPDGPSIDTDTDDPDDDAQGKMKMWMDGPVGDIDDIFIATHHHDPDPPDDAAEAEEELLAAADPVPDDDPPHRPCSLVVLVVVLVVVVVDVHAEYEYEANQHLSLNNLVSVVVSCVSNCSPVRYHYYHYDHDCSQPDDPDPDDDPPDDPPPSGGGNDDDD

Secondary structure (DSSP, 8-state):
--TT-S--EEEEESBTTB--EEEE-EEE---GGGB-STTTTTTT------EEE----SPPTT-EEEEEEEETTTEEPPPEEEEPPPP--TT---EEEEE-------SSS---SS--THHHHHHHHHHHHHHHS-EEEEEEES--S--TT-THHHHHHHHHHHHHHTTS-EEEE--HHHH----SS---TT-----PBP-----

Radius of gyration: 18.96 Å; chains: 1; bounding box: 46×40×52 Å

Sequence (203 aa):
MCRRCAVQVVKYGKSSGVYTSYAKATAATYTRDQMCGEPANSQGWFDPHFWNTALMTGLVPATTYYYVYGSDKYGWSEEASFTSGIPTAPNTPVNVFVYADMGMTELDGTSDHWPETEAYSTARHMIDRMSEDNYTLALHVGDVSYATGYEAKWYLFDERYSGLASRIPVMMSLGNHERVRSTAAAAPVGAPTSHCLHPRVFS